Protein AF-0000000076352805 (afdb_homodimer)

Solvent-accessible surface area (backbone atoms only — not comparable to full-atom values): 14796 Å² total; per-residue (Å²): 135,55,59,67,57,56,31,38,46,68,69,33,94,83,32,69,68,66,88,42,65,66,46,44,52,51,52,44,52,52,51,46,51,38,49,51,52,50,46,56,54,46,52,55,29,49,55,33,43,52,54,34,48,55,57,60,70,50,78,80,50,79,60,61,68,54,27,48,52,50,44,53,53,48,36,52,33,44,49,55,25,40,65,38,50,42,40,47,74,44,62,82,67,78,68,72,80,80,71,75,84,65,83,78,65,76,64,63,56,54,53,52,52,47,52,48,49,48,50,49,48,50,52,57,65,63,46,75,73,129,133,55,61,66,58,57,31,38,46,68,69,34,94,82,31,69,66,66,88,42,63,68,48,43,52,52,52,44,51,51,52,46,50,38,50,51,53,50,47,55,54,46,53,54,30,50,54,32,42,52,53,33,49,55,57,59,71,50,77,80,50,78,61,61,67,54,27,49,52,49,44,52,53,48,36,52,32,44,47,56,26,41,65,39,49,42,39,49,70,49,64,82,70,75,72,72,80,84,72,73,87,65,80,79,69,76,65,67,58,53,53,53,52,48,53,50,50,47,50,47,48,52,53,55,64,63,45,76,73,131

Structure (mmCIF, N/CA/C/O backbone):
data_AF-0000000076352805-model_v1
#
loop_
_entity.id
_entity.type
_entity.pdbx_description
1 polymer 'Uncharacterized protein'
#
loop_
_atom_site.group_PDB
_atom_site.id
_atom_site.type_symbol
_atom_site.label_atom_id
_atom_site.label_alt_id
_atom_site.label_comp_id
_atom_site.label_asym_id
_atom_site.label_entity_id
_atom_site.label_seq_id
_atom_site.pdbx_PDB_ins_code
_atom_site.Cartn_x
_atom_site.Cartn_y
_atom_site.Cartn_z
_atom_site.occupancy
_atom_site.B_iso_or_equiv
_atom_site.auth_seq_id
_atom_site.auth_comp_id
_atom_site.auth_asym_id
_atom_site.auth_atom_id
_atom_site.pdbx_PDB_model_num
ATOM 1 N N . MET A 1 1 ? -12.625 -11.102 -10.211 1 77.88 1 MET A N 1
ATOM 2 C CA . MET A 1 1 ? -12.18 -11.914 -9.086 1 77.88 1 MET A CA 1
ATOM 3 C C . MET A 1 1 ? -11.047 -11.227 -8.336 1 77.88 1 MET A C 1
ATOM 5 O O . MET A 1 1 ? -10.109 -10.711 -8.945 1 77.88 1 MET A O 1
ATOM 9 N N . ALA A 1 2 ? -11.195 -11.227 -7.031 1 85.81 2 ALA A N 1
ATOM 10 C CA . ALA A 1 2 ? -10.18 -10.578 -6.203 1 85.81 2 ALA A CA 1
ATOM 11 C C . ALA A 1 2 ? -8.953 -11.477 -6.031 1 85.81 2 ALA A C 1
ATOM 13 O O . ALA A 1 2 ? -9.055 -12.695 -6.164 1 85.81 2 ALA A O 1
ATOM 14 N N . ALA A 1 3 ? -7.859 -10.844 -5.871 1 91.06 3 ALA A N 1
ATOM 15 C CA . ALA A 1 3 ? -6.617 -11.586 -5.684 1 91.06 3 ALA A CA 1
ATOM 16 C C . ALA A 1 3 ? -6.754 -12.617 -4.562 1 91.06 3 ALA A C 1
ATOM 18 O O . ALA A 1 3 ? -6.293 -13.75 -4.695 1 91.06 3 ALA A O 1
ATOM 19 N N . SER A 1 4 ? -7.422 -12.219 -3.516 1 87.69 4 SER A N 1
ATOM 20 C CA . SER A 1 4 ? -7.578 -13.086 -2.354 1 87.69 4 SER A CA 1
ATOM 21 C C . SER A 1 4 ? -8.391 -14.328 -2.697 1 87.69 4 SER A C 1
ATOM 23 O O . SER A 1 4 ? -8.125 -15.414 -2.17 1 87.69 4 SER A O 1
ATOM 25 N N . GLU A 1 5 ? -9.359 -14.195 -3.529 1 85.75 5 GLU A N 1
ATOM 26 C CA . GLU A 1 5 ? -10.156 -15.336 -3.967 1 85.75 5 GLU A CA 1
ATOM 27 C C . GLU A 1 5 ? -9.305 -16.328 -4.75 1 85.75 5 GLU A C 1
ATOM 29 O O . GLU A 1 5 ? -9.383 -17.547 -4.52 1 85.75 5 GLU A O 1
ATOM 34 N N . THR A 1 6 ? -8.562 -15.812 -5.656 1 90.44 6 THR A N 1
ATOM 35 C CA . THR A 1 6 ? -7.699 -16.672 -6.453 1 90.44 6 THR A CA 1
ATOM 36 C C . THR A 1 6 ? -6.672 -17.375 -5.566 1 90.44 6 THR A C 1
ATOM 38 O O . THR A 1 6 ? -6.414 -18.562 -5.734 1 90.44 6 THR A O 1
ATOM 41 N N . VAL A 1 7 ? -6.125 -16.672 -4.621 1 93.56 7 VAL A N 1
ATOM 42 C CA . VAL A 1 7 ? -5.148 -17.234 -3.695 1 93.56 7 VAL A CA 1
ATOM 43 C C . VAL A 1 7 ? -5.793 -18.359 -2.887 1 93.56 7 VAL A C 1
ATOM 45 O O . VAL A 1 7 ? -5.176 -19.406 -2.664 1 93.56 7 VAL A O 1
ATOM 48 N N . THR A 1 8 ? -6.996 -18.156 -2.494 1 89.88 8 THR A N 1
ATOM 49 C CA . THR A 1 8 ? -7.715 -19.156 -1.712 1 89.88 8 THR A CA 1
ATOM 50 C C . THR A 1 8 ? -7.949 -20.422 -2.535 1 89.88 8 THR A C 1
ATOM 52 O O . THR A 1 8 ? -7.918 -21.531 -2 1 89.88 8 THR A O 1
ATOM 55 N N . LEU A 1 9 ? -8.195 -20.281 -3.844 1 89.06 9 LEU A N 1
ATOM 56 C CA . LEU A 1 9 ? -8.375 -21.438 -4.723 1 89.06 9 LEU A CA 1
ATOM 57 C C . LEU A 1 9 ? -7.113 -22.281 -4.754 1 89.06 9 LEU A C 1
ATOM 59 O O . LEU A 1 9 ? -7.191 -23.516 -4.863 1 89.06 9 LEU A O 1
ATOM 63 N N . VAL A 1 10 ? -5.992 -21.656 -4.562 1 93.31 10 VAL A N 1
ATOM 64 C CA . VAL A 1 10 ? -4.723 -22.359 -4.715 1 93.31 10 VAL A CA 1
ATOM 65 C C . VAL A 1 10 ? -4.23 -22.828 -3.352 1 93.31 10 VAL A C 1
ATOM 67 O O . VAL A 1 10 ? -3.826 -23.984 -3.197 1 93.31 10 VAL A O 1
ATOM 70 N N . LEU A 1 11 ? -4.363 -22.016 -2.387 1 92.69 11 LEU A N 1
ATOM 71 C CA . LEU A 1 11 ? -3.721 -22.281 -1.104 1 92.69 11 LEU A CA 1
ATOM 72 C C . LEU A 1 11 ? -4.734 -22.797 -0.087 1 92.69 11 LEU A C 1
ATOM 74 O O . LEU A 1 11 ? -4.355 -23.281 0.982 1 92.69 11 LEU A O 1
ATOM 78 N N . GLY A 1 12 ? -5.977 -22.531 -0.365 1 87.31 12 GLY A N 1
ATOM 79 C CA . GLY A 1 12 ? -6.988 -22.891 0.615 1 87.31 12 GLY A CA 1
ATOM 80 C C . GLY A 1 12 ? -6.973 -24.359 0.977 1 87.31 12 GLY A C 1
ATOM 81 O O . GLY A 1 12 ? -6.473 -25.188 0.211 1 87.31 12 GLY A O 1
ATOM 82 N N . GLU A 1 13 ? -7.438 -24.719 2.205 1 78.62 13 GLU A N 1
ATOM 83 C CA . GLU A 1 13 ? -7.473 -26.078 2.721 1 78.62 13 GLU A CA 1
ATOM 84 C C . GLU A 1 13 ? -8.297 -26.984 1.814 1 78.62 13 GLU A C 1
ATOM 86 O O . GLU A 1 13 ? -7.945 -28.156 1.611 1 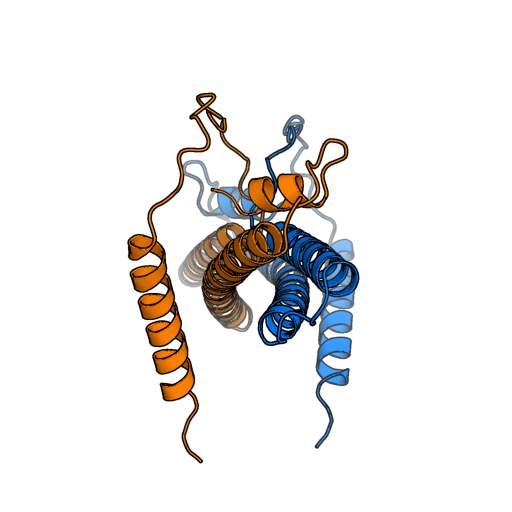78.62 13 GLU A O 1
ATOM 91 N N . ASP A 1 14 ? -9.375 -26.438 1.265 1 71.62 14 ASP A N 1
ATOM 92 C CA . ASP A 1 14 ? -10.266 -27.219 0.413 1 71.62 14 ASP A CA 1
ATOM 93 C C . ASP A 1 14 ? -9.953 -26.984 -1.064 1 71.62 14 ASP A C 1
ATOM 95 O O . ASP A 1 14 ? -10.836 -27.109 -1.915 1 71.62 14 ASP A O 1
ATOM 99 N N . SER A 1 15 ? -8.688 -26.453 -1.239 1 69.75 15 SER A N 1
ATOM 100 C CA . SER A 1 15 ? -8.344 -26.078 -2.611 1 69.75 15 SER A CA 1
ATOM 101 C C . SER A 1 15 ? -8.336 -27.312 -3.52 1 69.75 15 SER A C 1
ATOM 103 O O . SER A 1 15 ? -7.867 -28.375 -3.125 1 69.75 15 SER A O 1
ATOM 105 N N . LEU A 1 16 ? -9.258 -27.266 -4.52 1 65.12 16 LEU A N 1
ATOM 106 C CA . LEU A 1 16 ? -9.227 -28.312 -5.531 1 65.12 16 LEU A CA 1
ATOM 107 C C . LEU A 1 16 ? -7.961 -28.203 -6.375 1 65.12 16 LEU A C 1
ATOM 109 O O . LEU A 1 16 ? -7.707 -27.172 -7.008 1 65.12 16 LEU A O 1
ATOM 113 N N . LEU A 1 17 ? -6.848 -28.781 -6.008 1 68.88 17 LEU A N 1
ATOM 114 C CA . LEU A 1 17 ? -5.613 -28.812 -6.785 1 68.88 17 LEU A CA 1
ATOM 115 C C . LEU A 1 17 ? -5.914 -28.891 -8.281 1 68.88 17 LEU A C 1
ATOM 117 O O . LEU A 1 17 ? -6.895 -29.516 -8.688 1 68.88 17 LEU A O 1
ATOM 121 N N . PRO A 1 18 ? -5.277 -28.078 -9.008 1 81.81 18 PRO A N 1
ATOM 122 C CA . PRO A 1 18 ? -5.453 -28.219 -10.453 1 81.81 18 PRO A CA 1
ATOM 123 C C . PRO A 1 18 ? -5.297 -29.656 -10.93 1 81.81 18 PRO A C 1
ATOM 125 O O . PRO A 1 18 ? -4.469 -30.406 -10.406 1 81.81 18 PRO A O 1
ATOM 128 N N . GLU A 1 19 ? -6.27 -30.125 -11.695 1 78.62 19 GLU A N 1
ATOM 129 C CA . GLU A 1 19 ? -6.297 -31.5 -12.148 1 78.62 19 GLU A CA 1
ATOM 130 C C . GLU A 1 19 ? -5.477 -31.688 -13.43 1 78.62 19 GLU A C 1
ATOM 132 O O . GLU A 1 19 ? -5.121 -32.812 -13.789 1 78.62 19 GLU A O 1
ATOM 137 N N . SER A 1 20 ? -5.176 -30.547 -14.125 1 84.56 20 SER A N 1
ATOM 138 C CA . SER A 1 20 ? -4.469 -30.625 -15.398 1 84.56 20 SER A CA 1
ATOM 139 C C . SER A 1 20 ? -3.463 -29.484 -15.539 1 84.56 20 SER A C 1
ATOM 141 O O . SER A 1 20 ? -3.58 -28.453 -14.867 1 84.56 20 SER A O 1
ATOM 143 N N . PRO A 1 21 ? -2.531 -29.75 -16.359 1 87.25 21 PRO A N 1
ATOM 144 C CA . PRO A 1 21 ? -1.594 -28.656 -16.656 1 87.25 21 PRO A CA 1
ATOM 145 C C . PRO A 1 21 ? -2.287 -27.406 -17.188 1 87.25 21 PRO A C 1
ATOM 147 O O . PRO A 1 21 ? -1.838 -26.297 -16.938 1 87.25 21 PRO A O 1
ATOM 150 N N . ALA A 1 22 ? -3.273 -27.688 -17.859 1 88.75 22 ALA A N 1
ATOM 151 C CA . ALA A 1 22 ? -4.027 -26.562 -18.391 1 88.75 22 ALA A CA 1
ATOM 152 C C . ALA A 1 22 ? -4.633 -25.734 -17.266 1 88.75 22 ALA A C 1
ATOM 154 O O . ALA A 1 22 ? -4.68 -24.5 -17.359 1 88.75 22 ALA A O 1
ATOM 155 N N . ASP A 1 23 ? -5.105 -26.422 -16.219 1 90.25 23 ASP A N 1
ATOM 156 C CA . ASP A 1 23 ? -5.652 -25.719 -15.062 1 90.25 23 ASP A CA 1
ATOM 157 C C . ASP A 1 23 ? -4.582 -24.875 -14.375 1 90.25 23 ASP A C 1
ATOM 159 O O . ASP A 1 23 ? -4.859 -23.75 -13.938 1 90.25 23 ASP A O 1
ATOM 163 N N . VAL A 1 24 ? -3.379 -25.453 -14.266 1 93.62 24 VAL A N 1
ATOM 164 C CA . VAL A 1 24 ? -2.268 -24.734 -13.648 1 93.62 24 VAL A CA 1
ATOM 165 C C . VAL A 1 24 ? -1.972 -23.453 -14.445 1 93.62 24 VAL A C 1
ATOM 167 O O . VAL A 1 24 ? -1.831 -22.375 -13.867 1 93.62 24 VAL A O 1
ATOM 170 N N . GLU A 1 25 ? -1.933 -23.578 -15.695 1 92.25 25 GLU A N 1
ATOM 171 C CA . GLU A 1 25 ? -1.642 -22.438 -16.562 1 92.25 25 GLU A CA 1
ATOM 172 C C . GLU A 1 25 ? -2.688 -21.344 -16.391 1 92.25 25 GLU A C 1
ATOM 174 O O . GLU A 1 25 ? -2.35 -20.156 -16.359 1 92.25 25 GLU A O 1
ATOM 179 N N . ASP A 1 26 ? -3.896 -21.75 -16.281 1 91.31 26 ASP A N 1
ATOM 180 C CA . ASP A 1 26 ? -4.98 -20.781 -16.125 1 91.31 26 ASP A CA 1
ATOM 181 C C . ASP A 1 26 ? -4.848 -20.016 -14.812 1 91.31 26 ASP A C 1
ATOM 183 O O . ASP A 1 26 ? -5.031 -18.797 -14.773 1 91.31 26 ASP A O 1
ATOM 187 N N . LEU A 1 27 ? -4.582 -20.734 -13.789 1 93.38 27 LEU A N 1
ATOM 188 C CA . LEU A 1 27 ? -4.453 -20.109 -12.477 1 93.38 27 LEU A CA 1
ATOM 189 C C . LEU A 1 27 ? -3.223 -19.219 -12.422 1 93.38 27 LEU A C 1
ATOM 191 O O . LEU A 1 27 ? -3.254 -18.141 -11.805 1 93.38 27 LEU A O 1
ATOM 195 N N . VAL A 1 28 ? -2.195 -19.609 -13.086 1 95.12 28 VAL A N 1
ATOM 196 C CA . VAL A 1 28 ? -0.994 -18.781 -13.164 1 95.12 28 VAL A CA 1
ATOM 197 C C . VAL A 1 28 ? -1.315 -17.469 -13.883 1 95.12 28 VAL A C 1
ATOM 199 O O . VAL A 1 28 ? -0.905 -16.406 -13.438 1 95.12 28 VAL A O 1
ATOM 202 N N . ARG A 1 29 ? -2.018 -17.578 -14.906 1 93.69 29 ARG A N 1
ATOM 203 C CA . ARG A 1 29 ? -2.4 -16.391 -15.648 1 93.69 29 ARG A CA 1
ATOM 204 C C . ARG A 1 29 ? -3.201 -15.43 -14.773 1 93.69 29 ARG A C 1
ATOM 206 O O . ARG A 1 29 ? -2.967 -14.219 -14.797 1 93.69 29 ARG A O 1
ATOM 213 N N . LEU A 1 30 ? -4.117 -16.016 -14.031 1 94.06 30 LEU A N 1
ATOM 214 C CA . LEU A 1 30 ? -4.934 -15.195 -13.141 1 94.06 30 LEU A CA 1
ATOM 215 C C . LEU A 1 30 ? -4.07 -14.516 -12.086 1 94.06 30 LEU A C 1
ATOM 217 O O . LEU A 1 30 ? -4.207 -13.312 -11.844 1 94.06 30 LEU A O 1
ATOM 221 N N . LEU A 1 31 ? -3.186 -15.234 -11.523 1 95.94 31 LEU A N 1
ATOM 222 C CA . LEU A 1 31 ? -2.33 -14.688 -10.477 1 95.94 31 LEU A CA 1
ATOM 223 C C . LEU A 1 31 ? -1.409 -13.609 -11.031 1 95.94 31 LEU A C 1
ATOM 225 O O . LEU A 1 31 ? -1.199 -12.578 -10.383 1 95.94 31 LEU A O 1
ATOM 229 N N . ARG A 1 32 ? -0.888 -13.82 -12.242 1 94.12 32 ARG A N 1
ATOM 230 C CA . ARG A 1 32 ? -0.053 -12.805 -12.883 1 94.12 32 ARG A CA 1
ATOM 231 C C . ARG A 1 32 ? -0.845 -11.531 -13.141 1 94.12 32 ARG A C 1
ATOM 233 O O . ARG A 1 32 ? -0.322 -10.422 -12.977 1 94.12 32 ARG A O 1
ATOM 240 N N . GLY A 1 33 ? -2.053 -11.75 -13.523 1 94.44 33 GLY A N 1
ATOM 241 C CA . GLY A 1 33 ? -2.932 -10.602 -13.688 1 94.44 33 GLY A CA 1
ATOM 242 C C . GLY A 1 33 ? -3.145 -9.828 -12.398 1 94.44 33 GLY A C 1
ATOM 243 O O . GLY A 1 33 ? -3.113 -8.594 -12.398 1 94.44 33 GLY A O 1
ATOM 244 N N . HIS A 1 34 ? -3.344 -10.516 -11.32 1 92.81 34 HIS A N 1
ATOM 245 C CA . HIS A 1 34 ? -3.51 -9.867 -10.031 1 92.81 34 HIS A CA 1
ATOM 246 C C . HIS A 1 34 ? -2.246 -9.117 -9.625 1 92.81 34 HIS A C 1
ATOM 248 O O . HIS A 1 34 ? -2.322 -7.996 -9.117 1 92.81 34 HIS A O 1
ATOM 254 N N . VAL A 1 35 ? -1.094 -9.68 -9.789 1 93.88 35 VAL A N 1
ATOM 255 C CA . VAL A 1 35 ? 0.169 -9.031 -9.445 1 93.88 35 VAL A CA 1
ATOM 256 C C . VAL A 1 35 ? 0.312 -7.73 -10.227 1 93.88 35 VAL A C 1
ATOM 258 O O . VAL A 1 35 ? 0.736 -6.711 -9.68 1 93.88 35 VAL A O 1
ATOM 261 N N . ALA A 1 36 ? -0.048 -7.844 -11.453 1 90.94 36 ALA A N 1
ATOM 262 C CA . ALA A 1 36 ? 0.009 -6.637 -12.273 1 90.94 36 ALA A CA 1
ATOM 263 C C . ALA A 1 36 ? -0.908 -5.551 -11.719 1 90.94 36 ALA A C 1
ATOM 265 O O . ALA A 1 36 ? -0.515 -4.387 -11.633 1 90.94 36 ALA A O 1
ATOM 266 N N . GLN A 1 37 ? -2.068 -5.949 -11.367 1 87.88 37 GLN A N 1
ATOM 267 C CA . GLN A 1 37 ? -3.039 -5 -10.828 1 87.88 37 GLN A CA 1
ATOM 268 C C . GLN A 1 37 ? -2.564 -4.422 -9.5 1 87.88 37 GLN A C 1
ATOM 270 O O . GLN A 1 37 ? -2.641 -3.211 -9.281 1 87.88 37 GLN A O 1
ATOM 275 N N . LEU A 1 38 ? -2.125 -5.227 -8.633 1 89.25 38 LEU A N 1
ATOM 276 C CA . LEU A 1 38 ? -1.62 -4.785 -7.34 1 89.25 38 LEU A CA 1
ATOM 277 C C . LEU A 1 38 ? -0.396 -3.893 -7.508 1 89.25 38 LEU A C 1
ATOM 279 O O . LEU A 1 38 ? -0.198 -2.951 -6.738 1 89.25 38 LEU A O 1
ATOM 283 N N . GLY A 1 39 ? 0.41 -4.215 -8.508 1 89.06 39 GLY A N 1
ATOM 284 C CA . GLY A 1 39 ? 1.543 -3.365 -8.828 1 89.06 39 GLY A CA 1
ATOM 285 C C . GLY A 1 39 ? 1.139 -1.955 -9.219 1 89.06 39 GLY A C 1
ATOM 286 O O . GLY A 1 39 ? 1.767 -0.985 -8.789 1 89.06 39 GLY A O 1
ATOM 287 N N . ALA A 1 40 ? 0.122 -1.897 -10 1 85.06 40 ALA A N 1
ATOM 288 C CA . ALA A 1 40 ? -0.374 -0.589 -10.422 1 85.06 40 ALA A CA 1
ATOM 289 C C . ALA A 1 40 ? -0.827 0.238 -9.227 1 85.06 40 ALA A C 1
ATOM 291 O O . ALA A 1 40 ? -0.556 1.439 -9.156 1 85.06 40 ALA A O 1
ATOM 292 N N . ARG A 1 41 ? -1.464 -0.371 -8.242 1 83.56 41 ARG A N 1
ATOM 293 C CA . ARG A 1 41 ? -1.9 0.308 -7.027 1 83.56 41 ARG A CA 1
ATOM 294 C C . ARG A 1 41 ? -0.707 0.755 -6.191 1 83.56 41 ARG A C 1
ATOM 296 O O . ARG A 1 41 ? -0.733 1.83 -5.59 1 83.56 41 ARG A O 1
ATOM 303 N N . SER A 1 42 ? 0.257 -0.067 -6.176 1 85.12 42 SER A N 1
ATOM 304 C CA . SER A 1 42 ? 1.468 0.243 -5.426 1 85.12 42 SER A CA 1
ATOM 305 C C . SER A 1 42 ? 2.16 1.483 -5.98 1 85.12 42 SER A C 1
ATOM 307 O O . SER A 1 42 ? 2.699 2.291 -5.219 1 85.12 42 SER A O 1
ATOM 309 N N . VAL A 1 43 ? 2.178 1.605 -7.27 1 83.06 43 VAL A N 1
ATOM 310 C CA . VAL A 1 43 ? 2.803 2.758 -7.91 1 83.06 43 VAL A CA 1
ATOM 311 C C . VAL A 1 43 ? 2.102 4.039 -7.469 1 83.06 43 VAL A C 1
ATOM 313 O O . VAL A 1 43 ? 2.756 5.039 -7.168 1 8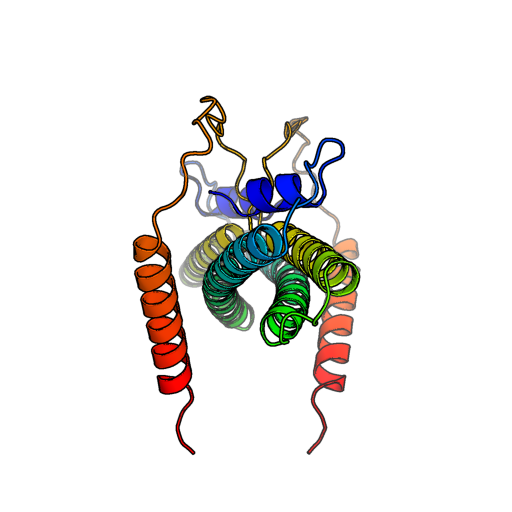3.06 43 VAL A O 1
ATOM 316 N N . GLN A 1 44 ? 0.804 4.008 -7.383 1 82.5 44 GLN A N 1
ATOM 317 C CA . GLN A 1 44 ? 0.04 5.16 -6.914 1 82.5 44 GLN A CA 1
ATOM 318 C C . GLN A 1 44 ? 0.38 5.496 -5.465 1 82.5 44 GLN A C 1
ATOM 320 O O . GLN A 1 44 ? 0.495 6.668 -5.105 1 82.5 44 GLN A O 1
ATOM 325 N N . GLY A 1 45 ? 0.55 4.488 -4.711 1 85.88 45 GLY A N 1
ATOM 326 C CA . GLY A 1 45 ? 0.941 4.68 -3.32 1 85.88 45 GLY A CA 1
ATOM 327 C C . GLY A 1 45 ? 2.312 5.309 -3.168 1 85.88 45 GLY A C 1
ATOM 328 O O . GLY A 1 45 ? 2.521 6.148 -2.291 1 85.88 45 GLY A O 1
ATOM 329 N N . THR A 1 46 ? 3.17 4.945 -4.047 1 85.06 46 THR A N 1
ATOM 330 C CA . THR A 1 46 ? 4.523 5.48 -4.012 1 85.06 46 THR A CA 1
ATOM 331 C C . THR A 1 46 ? 4.523 6.977 -4.32 1 85.06 46 THR A C 1
ATOM 333 O O . THR A 1 46 ? 5.25 7.746 -3.688 1 85.06 46 THR A O 1
ATOM 336 N N . SER A 1 47 ? 3.693 7.371 -5.344 1 86.81 47 SER A N 1
ATOM 337 C CA . SER A 1 47 ? 3.584 8.789 -5.668 1 86.81 47 SER A CA 1
ATOM 338 C C . SER A 1 47 ? 3.045 9.586 -4.48 1 86.81 47 SER A C 1
ATOM 340 O O . SER A 1 47 ? 3.537 10.68 -4.184 1 86.81 47 SER A O 1
ATOM 342 N N . ALA A 1 48 ? 2.072 9.023 -3.85 1 91.19 48 ALA A N 1
ATOM 343 C CA . ALA A 1 48 ? 1.501 9.664 -2.666 1 91.19 48 ALA A CA 1
ATOM 344 C C . ALA A 1 48 ? 2.537 9.773 -1.551 1 91.19 48 ALA A C 1
ATOM 346 O O . ALA A 1 48 ? 2.596 10.789 -0.852 1 91.19 48 ALA A O 1
ATOM 347 N N . LEU A 1 49 ? 3.33 8.812 -1.395 1 92.25 49 LEU A N 1
ATOM 348 C CA . LEU A 1 49 ? 4.383 8.82 -0.384 1 92.25 49 LEU A CA 1
ATOM 349 C C . LEU A 1 49 ? 5.402 9.914 -0.676 1 92.25 49 LEU A C 1
ATOM 351 O O . LEU A 1 49 ? 5.809 10.648 0.227 1 92.25 49 LEU A O 1
ATOM 355 N N . LEU A 1 50 ? 5.797 10.062 -1.913 1 90.44 50 LEU A N 1
ATOM 356 C CA . LEU A 1 50 ? 6.773 11.078 -2.305 1 90.44 50 LEU A CA 1
ATOM 357 C C . LEU A 1 50 ? 6.246 12.477 -2.027 1 90.44 50 LEU A C 1
ATOM 359 O O . LEU A 1 50 ? 6.977 13.336 -1.52 1 90.44 50 LEU A O 1
ATOM 363 N N . ARG A 1 51 ? 5.027 12.664 -2.34 1 94 51 ARG A N 1
ATOM 364 C CA . ARG A 1 51 ? 4.41 13.961 -2.088 1 94 51 ARG A CA 1
ATOM 365 C C . ARG A 1 51 ? 4.379 14.273 -0.596 1 94 51 ARG A C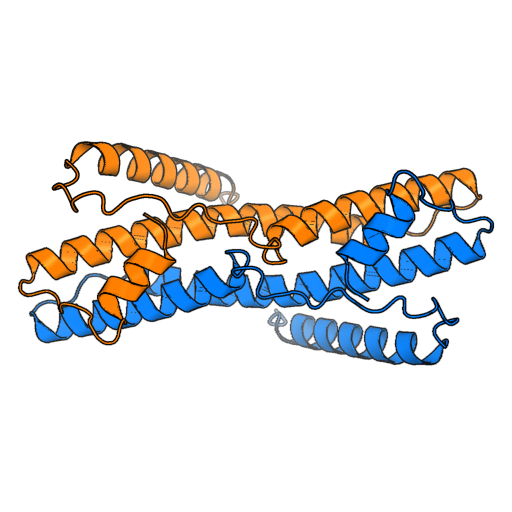 1
ATOM 367 O O . ARG A 1 51 ? 4.73 15.383 -0.18 1 94 51 ARG A O 1
ATOM 374 N N . ALA A 1 52 ? 3.963 13.32 0.187 1 96.62 52 ALA A N 1
ATOM 375 C CA . ALA A 1 52 ? 3.914 13.508 1.635 1 96.62 52 ALA A CA 1
ATOM 376 C C . ALA A 1 52 ? 5.309 13.766 2.201 1 96.62 52 ALA A C 1
ATOM 378 O O . ALA A 1 52 ? 5.48 14.625 3.07 1 96.62 52 ALA A O 1
ATOM 379 N N . GLN A 1 53 ? 6.234 13.07 1.71 1 91.69 53 GLN A N 1
ATOM 380 C CA . GLN A 1 53 ? 7.605 13.219 2.18 1 91.69 53 GLN A CA 1
ATOM 381 C C . GLN A 1 53 ? 8.172 14.594 1.808 1 91.69 53 GLN A C 1
ATOM 383 O O . GLN A 1 53 ? 8.922 15.188 2.578 1 91.69 53 GLN A O 1
ATOM 388 N N . GLN A 1 54 ? 7.867 15 0.596 1 91.62 54 GLN A N 1
ATOM 389 C CA . GLN A 1 54 ? 8.297 16.328 0.184 1 91.62 54 GLN A CA 1
ATOM 390 C C . GLN A 1 54 ? 7.77 17.406 1.142 1 91.62 54 GLN A C 1
ATOM 392 O O . GLN A 1 54 ? 8.523 18.266 1.579 1 91.62 54 GLN A O 1
ATOM 397 N N . LEU A 1 55 ? 6.523 17.312 1.521 1 95.75 55 LEU A N 1
ATOM 398 C CA . LEU A 1 55 ? 5.941 18.266 2.461 1 95.75 55 LEU A CA 1
ATOM 399 C C . LEU A 1 55 ? 6.613 18.156 3.826 1 95.75 55 LEU A C 1
ATOM 401 O O . LEU A 1 55 ? 6.875 19.172 4.473 1 95.75 55 LEU A O 1
ATOM 405 N N . CYS A 1 56 ? 6.922 16.938 4.207 1 95.25 56 CYS A N 1
ATOM 406 C CA . CYS A 1 56 ? 7.555 16.703 5.5 1 95.25 56 CYS A CA 1
ATOM 407 C C . CYS A 1 56 ? 8.945 17.328 5.543 1 95.25 56 CYS A C 1
ATOM 409 O O . CYS A 1 56 ? 9.461 17.641 6.617 1 95.25 56 CYS A O 1
ATOM 411 N N . SER A 1 57 ? 9.531 17.453 4.469 1 92.12 57 SER A N 1
ATOM 412 C CA . SER A 1 57 ? 10.898 17.969 4.422 1 92.12 57 SER A CA 1
ATOM 413 C C . SER A 1 57 ? 10.93 19.484 4.488 1 92.12 57 SER A C 1
ATOM 415 O O . SER A 1 57 ? 11.977 20.078 4.75 1 92.12 57 SER A O 1
ATOM 417 N N . GLU A 1 58 ? 9.836 20.094 4.238 1 93 58 GLU A N 1
ATOM 418 C CA . GLU A 1 58 ? 9.75 21.562 4.301 1 93 58 GLU A CA 1
ATOM 419 C C . GLU A 1 58 ? 9.703 22.047 5.746 1 93 58 GLU A C 1
ATOM 421 O O . GLU A 1 58 ? 9.242 21.328 6.633 1 93 58 GLU A O 1
ATOM 426 N N . SER A 1 59 ? 10.188 23.328 5.883 1 93.88 59 SER A N 1
ATOM 427 C CA . SER A 1 59 ? 10.055 23.953 7.191 1 93.88 59 SER A CA 1
ATOM 428 C C . SER A 1 59 ? 8.648 24.5 7.406 1 93.88 59 SER A C 1
ATOM 430 O O . SER A 1 59 ? 7.961 24.844 6.445 1 93.88 59 SER A O 1
ATOM 432 N N . ILE A 1 60 ? 8.234 24.469 8.664 1 95.06 60 ILE A N 1
ATOM 433 C CA . ILE A 1 60 ? 6.953 25.094 8.992 1 95.06 60 ILE A CA 1
ATOM 434 C C . ILE A 1 60 ? 7.023 26.594 8.734 1 95.06 60 ILE A C 1
ATOM 436 O O . ILE A 1 60 ? 7.895 27.281 9.281 1 95.06 60 ILE A O 1
ATOM 440 N N . PRO A 1 61 ? 6.195 27.078 7.934 1 94.5 61 PRO A N 1
ATOM 441 C CA . PRO A 1 61 ? 6.227 28.531 7.664 1 94.5 61 PRO A CA 1
ATOM 442 C C . PRO A 1 61 ? 6.051 29.359 8.922 1 94.5 61 PRO A C 1
ATOM 444 O O . PRO A 1 61 ? 5.379 28.938 9.867 1 94.5 61 PRO A O 1
ATOM 447 N N . GLU A 1 62 ? 6.617 30.531 8.844 1 93 62 GLU A N 1
ATOM 448 C CA . GLU A 1 62 ? 6.438 31.469 9.945 1 93 62 GLU A CA 1
ATOM 449 C C . GLU A 1 62 ? 5.047 32.094 9.906 1 93 62 GLU A C 1
ATOM 451 O O . GLU A 1 62 ? 4.5 32.344 8.828 1 93 62 GLU A O 1
ATOM 456 N N . GLY A 1 63 ? 4.484 32.5 11.109 1 92.31 63 GLY A N 1
ATOM 457 C CA . GLY A 1 63 ? 3.154 33.062 11.227 1 92.31 63 GLY A CA 1
ATOM 458 C C . GLY A 1 63 ? 2.062 32.031 11.398 1 92.31 63 GLY A C 1
ATOM 459 O O . GLY A 1 63 ? 2.195 30.891 10.93 1 92.31 63 GLY A O 1
ATOM 460 N N . TYR A 1 64 ? 1.078 32.375 11.992 1 91.44 64 TYR A N 1
ATOM 461 C CA . TYR A 1 64 ? 0.012 31.438 12.352 1 91.44 64 TYR A CA 1
ATOM 462 C C . TYR A 1 64 ? -0.718 30.938 11.109 1 91.44 64 TYR A C 1
ATOM 464 O O . TYR A 1 64 ? -0.864 29.734 10.906 1 91.44 64 TYR A O 1
ATOM 472 N N . MET A 1 65 ? -1.154 31.859 10.266 1 91.69 65 MET A N 1
ATOM 473 C CA . MET A 1 65 ? -1.997 31.469 9.141 1 91.69 65 MET A CA 1
ATOM 474 C C . MET A 1 65 ? -1.219 30.609 8.141 1 91.69 65 MET A C 1
ATOM 476 O O . MET A 1 65 ? -1.684 29.547 7.742 1 91.69 65 MET A O 1
ATOM 480 N N . PRO A 1 66 ? 0.032 31.016 7.758 1 94.62 66 PRO A N 1
ATOM 481 C CA . PRO A 1 66 ? 0.798 30.156 6.848 1 94.62 66 PRO A CA 1
ATOM 482 C C . PRO A 1 66 ? 1.097 28.781 7.449 1 94.62 66 PRO A C 1
ATOM 484 O O . PRO A 1 66 ? 1.087 27.781 6.73 1 94.62 66 PRO A O 1
ATOM 487 N N . SER A 1 67 ? 1.354 28.734 8.68 1 94.62 67 SER A N 1
ATOM 488 C CA . SER A 1 67 ? 1.636 27.453 9.312 1 94.62 67 SER A CA 1
ATOM 489 C C . SER A 1 67 ? 0.391 26.562 9.359 1 94.62 67 SER A C 1
ATOM 491 O O . SER A 1 67 ? 0.484 25.344 9.234 1 94.62 67 SER A O 1
ATOM 493 N N . ARG A 1 68 ? -0.704 27.234 9.594 1 93.19 68 ARG A N 1
ATOM 494 C CA . ARG A 1 68 ? -1.96 26.484 9.586 1 93.19 68 ARG A CA 1
ATOM 495 C C . ARG A 1 68 ? -2.254 25.922 8.195 1 93.19 68 ARG A C 1
ATOM 497 O O . ARG A 1 68 ? -2.721 24.797 8.07 1 93.19 68 ARG A O 1
ATOM 504 N N . VAL A 1 69 ? -2.078 26.625 7.176 1 93.88 69 VAL A N 1
ATOM 505 C CA . VAL A 1 69 ? -2.287 26.172 5.805 1 93.88 69 VAL A CA 1
ATOM 506 C C . VAL A 1 69 ? -1.369 25 5.504 1 93.88 69 VAL A C 1
ATOM 508 O O . VAL A 1 69 ? -1.8 24 4.914 1 93.88 69 VAL A O 1
ATOM 511 N N . TYR A 1 70 ? -0.121 25.156 5.934 1 96.5 70 TYR A N 1
ATOM 512 C CA . TYR A 1 70 ? 0.845 24.062 5.805 1 96.5 70 TYR A CA 1
ATOM 513 C C . TYR A 1 70 ? 0.333 22.797 6.477 1 96.5 70 TYR A C 1
ATOM 515 O O . TYR A 1 70 ? 0.423 21.703 5.906 1 96.5 70 TYR A O 1
ATOM 523 N N . LEU A 1 71 ? -0.224 22.938 7.668 1 96.19 71 LEU A N 1
ATOM 524 C CA . LEU A 1 71 ? -0.756 21.812 8.43 1 96.19 71 LEU A CA 1
ATOM 525 C C . LEU A 1 71 ? -1.867 21.109 7.656 1 96.19 71 LEU A C 1
ATOM 527 O O . LEU A 1 71 ? -1.9 19.875 7.59 1 96.19 71 LEU A O 1
ATOM 531 N N . VAL A 1 72 ? -2.719 21.859 7.078 1 95.31 72 VAL A N 1
ATOM 532 C CA . VAL A 1 72 ? -3.85 21.312 6.332 1 95.31 72 VAL A CA 1
ATOM 533 C C . VAL A 1 72 ? -3.344 20.562 5.102 1 95.31 72 VAL A C 1
ATOM 535 O O . VAL A 1 72 ? -3.795 19.453 4.816 1 95.31 72 VAL A O 1
ATOM 538 N N . ARG A 1 73 ? -2.35 21.094 4.445 1 96.75 73 ARG A N 1
ATOM 539 C CA . ARG A 1 73 ? -1.759 20.453 3.281 1 96.75 73 ARG A CA 1
ATOM 540 C C . ARG A 1 73 ? -1.095 19.125 3.674 1 96.75 73 ARG A C 1
ATOM 542 O O . ARG A 1 73 ? -1.223 18.125 2.965 1 96.75 73 ARG A O 1
ATOM 549 N N . LEU A 1 74 ? -0.433 19.172 4.77 1 97.31 74 LEU A N 1
ATOM 550 C CA . LEU A 1 74 ? 0.236 17.969 5.246 1 97.31 74 LEU A CA 1
ATOM 551 C C . LEU A 1 74 ? -0.781 16.906 5.629 1 97.31 74 LEU A C 1
ATOM 553 O O . LEU A 1 74 ? -0.586 15.719 5.336 1 97.31 74 LEU A O 1
ATOM 557 N N . ALA A 1 75 ? -1.803 17.328 6.246 1 96.31 75 ALA A N 1
ATOM 558 C CA . ALA A 1 75 ? -2.859 16.391 6.629 1 96.31 75 ALA A CA 1
ATOM 559 C C . ALA A 1 75 ? -3.51 15.766 5.398 1 96.31 75 ALA A C 1
ATOM 561 O O . ALA A 1 75 ? -3.783 14.562 5.375 1 96.31 75 ALA A O 1
ATOM 562 N N . GLU A 1 76 ? -3.734 16.547 4.375 1 96.31 76 GLU A N 1
ATOM 563 C CA . GLU A 1 76 ? -4.309 16.047 3.129 1 96.31 76 GLU A CA 1
ATOM 564 C C . GLU A 1 76 ? -3.383 15.023 2.463 1 96.31 76 GLU A C 1
ATOM 566 O O . GLU A 1 76 ? -3.834 13.977 1.996 1 96.31 76 GLU A O 1
ATOM 571 N N . ALA A 1 77 ? -2.145 15.367 2.42 1 96.25 77 ALA A N 1
ATOM 572 C CA . ALA A 1 77 ? -1.17 14.453 1.839 1 96.25 77 ALA A CA 1
ATOM 573 C C . ALA A 1 77 ? -1.097 13.148 2.639 1 96.25 77 ALA A C 1
ATOM 575 O O . ALA A 1 77 ? -0.957 12.07 2.064 1 96.25 77 ALA A O 1
ATOM 576 N N . THR A 1 78 ? -1.14 13.242 3.916 1 96.06 78 THR A N 1
ATOM 577 C CA . THR A 1 78 ? -1.101 12.062 4.781 1 96.06 78 THR A CA 1
ATOM 578 C C . THR A 1 78 ? -2.332 11.195 4.562 1 96.06 78 THR A C 1
ATOM 580 O O . THR A 1 78 ? -2.234 9.961 4.555 1 96.06 78 THR A O 1
ATOM 583 N N . GLN A 1 79 ? -3.457 11.844 4.379 1 93.5 79 GLN A N 1
ATOM 584 C CA . GLN A 1 79 ? -4.699 11.125 4.109 1 93.5 79 GLN A CA 1
ATOM 585 C C . GLN A 1 79 ? -4.602 10.328 2.812 1 93.5 79 GLN A C 1
ATOM 587 O O . GLN A 1 79 ? -4.988 9.156 2.766 1 93.5 79 GLN A O 1
ATOM 592 N N . GLU A 1 80 ? -4.164 10.984 1.806 1 91.88 80 GLU A N 1
ATOM 593 C CA . GLU A 1 80 ? -3.979 10.305 0.527 1 91.88 80 GLU A CA 1
ATOM 594 C C . GLU A 1 80 ? -3.047 9.102 0.669 1 91.88 80 GLU A C 1
ATOM 596 O O . GLU A 1 80 ? -3.332 8.023 0.146 1 91.88 80 GLU A O 1
ATOM 601 N N . LEU A 1 81 ? -1.978 9.344 1.385 1 92.38 81 LEU A N 1
ATOM 602 C CA . LEU A 1 81 ? -1.009 8.273 1.588 1 92.38 81 LEU A CA 1
ATOM 603 C C . LEU A 1 81 ? -1.633 7.113 2.359 1 92.38 81 LEU A C 1
ATOM 605 O O . LEU A 1 81 ? -1.454 5.949 1.992 1 92.38 81 LEU A O 1
ATOM 609 N N . ALA A 1 82 ? -2.328 7.422 3.381 1 90.81 82 ALA A N 1
ATOM 610 C CA . ALA A 1 82 ? -2.959 6.395 4.207 1 90.81 82 ALA A CA 1
ATOM 611 C C . ALA A 1 82 ? -3.961 5.578 3.398 1 90.81 82 ALA A C 1
ATOM 613 O O . ALA A 1 82 ? -4.098 4.371 3.609 1 90.81 82 ALA A O 1
ATOM 614 N N . ALA A 1 83 ? -4.621 6.199 2.521 1 85.75 83 ALA A N 1
ATOM 615 C CA . ALA A 1 83 ? -5.609 5.52 1.687 1 85.75 83 ALA A CA 1
ATOM 616 C C . ALA A 1 83 ? -4.949 4.453 0.816 1 85.75 83 ALA A C 1
ATOM 618 O O . ALA A 1 83 ? -5.578 3.449 0.473 1 85.75 83 ALA A O 1
ATOM 619 N N . HIS A 1 84 ? -3.723 4.727 0.512 1 83.06 84 HIS A N 1
ATOM 620 C CA . HIS A 1 84 ? -3.027 3.781 -0.355 1 83.06 84 HIS A CA 1
ATOM 621 C C . HIS A 1 84 ? -2.324 2.699 0.459 1 83.06 84 HIS A C 1
ATOM 623 O O . HIS A 1 84 ? -2.146 1.576 -0.017 1 83.06 84 HIS A O 1
ATOM 629 N N . VAL A 1 85 ? -1.902 3.098 1.649 1 81.81 85 VAL A N 1
ATOM 630 C CA . VAL A 1 85 ? -1.037 2.195 2.402 1 81.81 85 VAL A CA 1
ATOM 631 C C . VAL A 1 85 ? -1.865 1.412 3.418 1 81.81 85 VAL A C 1
ATOM 633 O O . VAL A 1 85 ? -1.585 0.241 3.686 1 81.81 85 VAL A O 1
ATOM 636 N N . GLU A 1 86 ? -2.75 2.172 4.133 1 72.81 86 GLU A N 1
ATOM 637 C CA . GLU A 1 86 ? -3.535 1.524 5.18 1 72.81 86 GLU A CA 1
ATOM 638 C C . GLU A 1 86 ? -4.758 0.819 4.598 1 72.81 86 GLU A C 1
ATOM 640 O O . GLU A 1 86 ? -5.375 1.315 3.654 1 72.81 86 GLU A O 1
ATOM 645 N N . PRO A 1 87 ? -4.809 -0.396 4.812 1 55.66 87 PRO A N 1
ATOM 646 C CA . PRO A 1 87 ? -5.977 -1.143 4.344 1 55.66 87 PRO A CA 1
ATOM 647 C C . PRO A 1 87 ? -7.297 -0.463 4.711 1 55.66 87 PRO A C 1
ATOM 649 O O . PRO A 1 87 ? -7.434 0.073 5.812 1 55.66 87 PRO A O 1
ATOM 652 N N . GLY A 1 88 ? -7.91 0.283 3.857 1 47.22 88 GLY A N 1
ATOM 653 C CA . GLY A 1 88 ? -9.211 0.866 4.133 1 47.22 88 GLY A CA 1
ATOM 654 C C . GLY A 1 88 ? -10.07 0.004 5.039 1 47.22 88 GLY A C 1
ATOM 655 O O . GLY A 1 88 ? -9.836 -1.2 5.164 1 47.22 88 GLY A O 1
ATOM 656 N N . GLU A 1 89 ? -10.672 0.563 6.168 1 38.97 89 GLU A N 1
ATOM 657 C CA . GLU A 1 89 ? -11.797 -0.096 6.816 1 38.97 89 GLU A CA 1
ATOM 658 C C . GLU A 1 89 ? -12.688 -0.806 5.797 1 38.97 89 GLU A C 1
ATOM 660 O O . GLU A 1 89 ? -12.906 -0.295 4.699 1 38.97 89 GLU A O 1
ATOM 665 N N . CYS A 1 90 ? -12.688 -2.215 5.938 1 34.56 90 CYS A N 1
ATOM 666 C CA . CYS A 1 90 ? -13.547 -3.143 5.215 1 34.56 90 CYS A CA 1
ATOM 667 C C . CYS A 1 90 ? -14.969 -2.598 5.109 1 34.56 90 CYS A C 1
ATOM 669 O O . CYS A 1 90 ? -15.672 -2.494 6.117 1 34.56 90 CYS A O 1
ATOM 671 N N . GLY A 1 91 ? -15.383 -1.536 4.531 1 29.44 91 GLY A N 1
ATOM 672 C CA . GLY A 1 91 ? -16.828 -1.629 4.344 1 29.44 91 GLY A CA 1
ATOM 673 C C . GLY A 1 91 ? -17.281 -3.018 3.947 1 29.44 91 GLY A C 1
ATOM 674 O O . GLY A 1 91 ? -16.469 -3.867 3.576 1 29.44 91 GLY A O 1
ATOM 675 N N . PRO A 1 92 ? -18.672 -3.295 4.234 1 28.16 92 PRO A N 1
ATOM 676 C CA . PRO A 1 92 ? -19.281 -4.609 4.027 1 28.16 92 PRO A CA 1
ATOM 677 C C . PRO A 1 92 ? -18.891 -5.238 2.693 1 28.16 92 PRO A C 1
ATOM 679 O O . PRO A 1 92 ? -19.062 -4.617 1.642 1 28.16 92 PRO A O 1
ATOM 682 N N . LYS A 1 93 ? -17.875 -5.73 2.678 1 30.39 93 LYS A N 1
ATOM 683 C CA . LYS A 1 93 ? -17.812 -6.594 1.501 1 30.39 93 LYS A CA 1
ATOM 684 C C . LYS A 1 93 ? -19.078 -7.43 1.36 1 30.39 93 LYS A C 1
ATOM 686 O O . LYS A 1 93 ? -19.391 -8.258 2.223 1 30.39 93 LYS A O 1
ATOM 691 N N . ALA A 1 94 ? -20.109 -6.832 0.824 1 28.23 94 ALA A N 1
ATOM 692 C CA . ALA A 1 94 ? -21.156 -7.754 0.402 1 28.23 94 ALA A CA 1
ATOM 693 C C . ALA A 1 94 ? -20.562 -8.977 -0.293 1 28.23 94 ALA A C 1
ATOM 695 O O . ALA A 1 94 ? -20.047 -8.875 -1.402 1 28.23 94 ALA A O 1
ATOM 696 N N . THR A 1 95 ? -19.859 -9.695 0.412 1 26.05 95 THR A N 1
ATOM 697 C CA . THR A 1 95 ? -19.281 -10.961 -0.034 1 26.05 95 THR A CA 1
ATOM 698 C C . THR A 1 95 ? -20.328 -11.805 -0.764 1 26.05 95 THR A C 1
ATOM 700 O O . THR A 1 95 ? -20.109 -12.992 -1.007 1 26.05 95 THR A O 1
ATOM 703 N N . ARG A 1 96 ? -21.688 -11.383 -0.781 1 26.73 96 ARG A N 1
ATOM 704 C CA . ARG A 1 96 ? -22.531 -12.57 -0.753 1 26.73 96 ARG A CA 1
ATOM 705 C C . ARG A 1 96 ? -22.125 -13.562 -1.842 1 26.73 96 ARG A C 1
ATOM 707 O O . ARG A 1 96 ? -22.047 -14.766 -1.596 1 26.73 96 ARG A O 1
ATOM 714 N N . GLY A 1 97 ? -22.594 -13.305 -3.182 1 24.81 97 GLY A N 1
ATOM 715 C CA . GLY A 1 97 ? -23.266 -14.344 -3.934 1 24.81 97 GLY A CA 1
ATOM 716 C C . GLY A 1 97 ? -22.312 -15.383 -4.504 1 24.81 97 GLY A C 1
ATOM 717 O O . GLY A 1 97 ? -21.109 -15.133 -4.609 1 24.81 97 GLY A O 1
ATOM 718 N N . ALA A 1 98 ? -22.547 -16.672 -4.41 1 30.42 98 ALA A N 1
ATOM 719 C CA . ALA A 1 98 ? -22.172 -17.969 -4.941 1 30.42 98 ALA A CA 1
ATOM 720 C C . ALA A 1 98 ? -21.734 -17.875 -6.398 1 30.42 98 ALA A C 1
ATOM 722 O O . ALA A 1 98 ? -22.578 -17.953 -7.309 1 30.42 98 ALA A O 1
ATOM 723 N N . ARG A 1 99 ? -21.312 -16.734 -6.945 1 30.22 99 ARG A N 1
ATOM 724 C CA . ARG A 1 99 ? -21.312 -16.781 -8.406 1 30.22 99 ARG A CA 1
ATOM 725 C C . ARG A 1 99 ? -20.531 -18 -8.898 1 30.22 99 ARG A C 1
ATOM 727 O O . ARG A 1 99 ? -19.484 -18.344 -8.344 1 30.22 99 ARG A O 1
ATOM 734 N N . ARG A 1 100 ? -21.219 -18.922 -9.539 1 28.47 100 ARG A N 1
ATOM 735 C CA . ARG A 1 100 ? -20.891 -20.031 -10.422 1 28.47 100 ARG A CA 1
ATOM 736 C C . ARG A 1 100 ? -19.641 -19.719 -11.242 1 28.47 100 ARG A C 1
ATOM 738 O O . ARG A 1 100 ? -19.547 -18.656 -11.859 1 28.47 100 ARG A O 1
ATOM 745 N N . TRP A 1 101 ? -18.547 -20.156 -10.75 1 30.69 101 TRP A N 1
ATOM 746 C CA . TRP A 1 101 ? -17.25 -20.25 -11.406 1 30.69 101 TRP A CA 1
ATOM 747 C C . TRP A 1 101 ? -17.406 -20.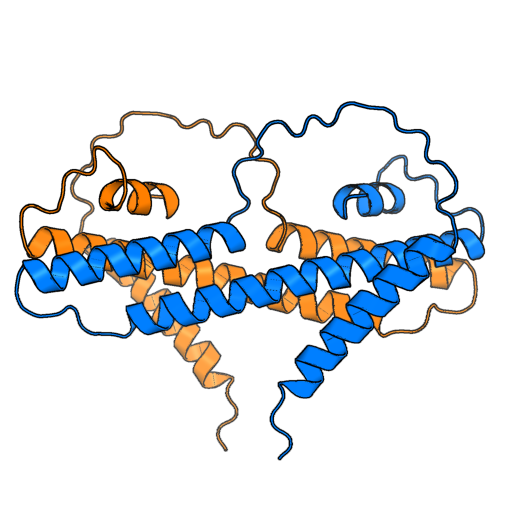453 -12.906 1 30.69 101 TRP A C 1
ATOM 749 O O . TRP A 1 101 ? -17.766 -21.531 -13.359 1 30.69 101 TRP A O 1
ATOM 759 N N . ARG A 1 102 ? -18.328 -19.703 -13.641 1 31.14 102 ARG A N 1
ATOM 760 C CA . ARG A 1 102 ? -18.375 -19.906 -15.086 1 31.14 102 ARG A CA 1
ATOM 761 C C . ARG A 1 102 ? -17 -19.719 -15.711 1 31.14 102 ARG A C 1
ATOM 763 O O . ARG A 1 102 ? -16.156 -19.016 -15.148 1 31.14 102 ARG A O 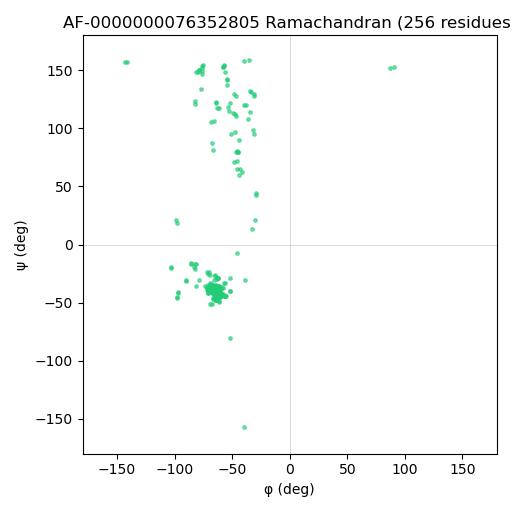1
ATOM 770 N N . ARG A 1 103 ? -16.578 -20.484 -16.719 1 33.25 103 ARG A N 1
ATOM 771 C CA . ARG A 1 103 ? -15.453 -20.641 -17.625 1 33.25 103 ARG A CA 1
ATOM 772 C C . ARG A 1 103 ? -15.008 -19.297 -18.188 1 33.25 103 ARG A C 1
ATOM 774 O O . ARG A 1 103 ? -15.789 -18.609 -18.844 1 33.25 103 ARG A O 1
ATOM 781 N N . PRO A 1 104 ? -14.227 -18.391 -17.531 1 35.88 104 PRO A N 1
ATOM 782 C CA . PRO A 1 104 ? -13.906 -17.078 -18.094 1 35.88 104 PRO A CA 1
ATOM 783 C C . PRO A 1 104 ? -13.414 -17.156 -19.531 1 35.88 104 PRO A C 1
ATOM 785 O O . PRO A 1 104 ? -12.648 -18.062 -19.875 1 35.88 104 PRO A O 1
ATOM 788 N N . LYS A 1 105 ? -14.227 -16.609 -20.406 1 33.78 105 LYS A N 1
ATOM 789 C CA . LYS A 1 105 ? -13.891 -16.578 -21.812 1 33.78 105 LYS A CA 1
ATOM 790 C C . LYS A 1 105 ? -12.523 -15.945 -22.047 1 33.78 105 LYS A C 1
ATOM 792 O O . LYS A 1 105 ? -12.156 -14.984 -21.375 1 33.78 105 LYS A O 1
ATOM 797 N N . VAL A 1 106 ? -11.633 -16.469 -22.922 1 35.34 106 VAL A N 1
ATOM 798 C CA . VAL A 1 106 ? -10.312 -16.219 -23.5 1 35.34 106 VAL A CA 1
ATOM 799 C C . VAL A 1 106 ? -10.133 -14.727 -23.766 1 35.34 106 VAL A C 1
ATOM 801 O O . VAL A 1 106 ? -9.016 -14.211 -23.688 1 35.34 106 VAL A O 1
ATOM 804 N N . ASN A 1 107 ? -11.164 -13.992 -24.062 1 36.41 107 ASN A N 1
ATOM 805 C CA . ASN A 1 107 ? -11.047 -12.648 -24.609 1 36.41 107 ASN A CA 1
ATOM 806 C C . ASN A 1 107 ? -10.734 -11.625 -23.516 1 36.41 107 ASN A C 1
ATOM 808 O O . ASN A 1 107 ? -10.094 -10.609 -23.781 1 36.41 107 ASN A O 1
ATOM 812 N N . VAL A 1 108 ? -11.203 -11.844 -22.266 1 36.22 108 VAL A N 1
ATOM 813 C CA . VAL A 1 108 ? -10.992 -10.867 -21.203 1 36.22 108 VAL A CA 1
ATOM 814 C C . VAL A 1 108 ? -9.531 -10.875 -20.781 1 36.22 108 VAL A C 1
ATOM 816 O O . VAL A 1 108 ? -9.023 -9.883 -20.25 1 36.22 108 VAL A O 1
ATOM 819 N N . LEU A 1 109 ? -8.867 -11.906 -21 1 39.69 109 LEU A N 1
ATOM 820 C CA . LEU A 1 109 ? -7.426 -12 -20.781 1 39.69 109 LEU A CA 1
ATOM 821 C C . LEU A 1 109 ? -6.672 -11.125 -21.781 1 39.69 109 LEU A C 1
ATOM 823 O O . LEU A 1 109 ? -5.715 -10.438 -21.422 1 39.69 109 LEU A O 1
ATOM 827 N N . ARG A 1 110 ? -7.184 -10.992 -23 1 44 110 ARG A N 1
ATOM 828 C CA . ARG A 1 110 ? -6.547 -10.141 -24 1 44 110 ARG A CA 1
ATOM 829 C C . ARG A 1 110 ? -6.621 -8.672 -23.578 1 44 110 ARG A C 1
ATOM 831 O O . ARG A 1 110 ? -5.656 -7.926 -23.75 1 44 110 ARG A O 1
ATOM 838 N N . GLY A 1 111 ? -7.633 -8.273 -23.031 1 42.12 111 GLY A N 1
ATOM 839 C CA . GLY A 1 111 ? -7.766 -6.887 -22.625 1 42.12 111 GLY A CA 1
ATOM 840 C C . GLY A 1 111 ? -6.906 -6.527 -21.422 1 42.12 111 GLY A C 1
ATOM 841 O O . GLY A 1 111 ? -6.312 -5.449 -21.391 1 42.12 111 GLY A O 1
ATOM 842 N N . ALA A 1 112 ? -6.777 -7.414 -20.516 1 43.81 112 ALA A N 1
ATOM 843 C CA . ALA A 1 112 ? -5.926 -7.152 -19.359 1 43.81 112 ALA A CA 1
ATOM 844 C C . ALA A 1 112 ? -4.453 -7.156 -19.75 1 43.81 112 ALA A C 1
ATOM 846 O O . ALA A 1 112 ? -3.68 -6.316 -19.297 1 43.81 112 ALA A O 1
ATOM 847 N N . VAL A 1 113 ? -4.012 -8 -20.625 1 44.75 113 VAL A N 1
ATOM 848 C CA . VAL A 1 113 ? -2.664 -7.977 -21.188 1 44.75 113 VAL A CA 1
ATOM 849 C C . VAL A 1 113 ? -2.445 -6.676 -21.953 1 44.75 113 VAL A C 1
ATOM 851 O O . VAL A 1 113 ? -1.396 -6.043 -21.828 1 44.75 113 VAL A O 1
ATOM 854 N N . PHE A 1 114 ? -3.473 -6.242 -22.625 1 48.25 114 PHE A N 1
ATOM 855 C CA . PHE A 1 114 ? -3.328 -4.98 -23.344 1 48.25 114 PHE A CA 1
ATOM 856 C C . PHE A 1 114 ? -3.213 -3.814 -22.375 1 48.25 114 PHE A C 1
ATOM 858 O O . PHE A 1 114 ? -2.393 -2.916 -22.578 1 48.25 114 PHE A O 1
ATOM 865 N N . ALA A 1 115 ? -3.996 -3.855 -21.328 1 49.34 115 ALA A N 1
ATOM 866 C CA . ALA A 1 115 ? -3.92 -2.77 -20.344 1 49.34 115 ALA A CA 1
ATOM 867 C C . ALA A 1 115 ? -2.607 -2.82 -19.578 1 49.34 115 ALA A C 1
ATOM 869 O O . ALA A 1 115 ? -1.985 -1.786 -19.312 1 49.34 115 ALA A O 1
ATOM 870 N N . LEU A 1 116 ? -2.1 -4.012 -19.328 1 47.44 116 LEU A N 1
ATOM 871 C CA . LEU A 1 116 ? -0.79 -4.164 -18.703 1 47.44 116 LEU A CA 1
ATOM 872 C C . LEU A 1 116 ? 0.323 -3.766 -19.672 1 47.44 116 LEU A C 1
ATOM 874 O O . LEU A 1 116 ? 1.277 -3.09 -19.281 1 47.44 116 LEU A O 1
ATOM 878 N N . ALA A 1 117 ? 0.131 -4.199 -20.906 1 52.81 117 ALA A N 1
ATOM 879 C CA . ALA A 1 117 ? 1.089 -3.748 -21.922 1 52.81 117 ALA A CA 1
ATOM 880 C C . ALA A 1 117 ? 1.079 -2.229 -22.031 1 52.81 117 ALA A C 1
ATOM 882 O O . ALA A 1 117 ? 2.137 -1.597 -22.094 1 52.81 117 ALA A O 1
ATOM 883 N N . LEU A 1 118 ? -0.124 -1.652 -21.922 1 51.81 118 LEU A N 1
ATOM 884 C CA . LEU A 1 118 ? -0.203 -0.199 -22.016 1 51.81 118 LEU A CA 1
ATOM 885 C C . LEU A 1 118 ? 0.386 0.463 -20.781 1 51.81 118 LEU A C 1
ATOM 887 O O . LEU A 1 118 ? 1.088 1.472 -20.875 1 51.81 118 LEU A O 1
ATOM 891 N N . ALA A 1 119 ? 0.214 -0.125 -19.703 1 50.47 119 ALA A N 1
ATOM 892 C CA . ALA A 1 119 ? 0.771 0.44 -18.484 1 50.47 119 ALA A CA 1
ATOM 893 C C . ALA A 1 119 ? 2.291 0.296 -18.453 1 50.47 119 ALA A C 1
ATOM 895 O O . ALA A 1 119 ? 3.002 1.228 -18.062 1 50.47 119 ALA A O 1
ATOM 896 N N . CYS A 1 120 ? 2.723 -0.874 -18.938 1 48.59 120 CYS A N 1
ATOM 897 C CA . CYS A 1 120 ? 4.168 -1.045 -19.047 1 48.59 120 CYS A CA 1
ATOM 898 C C . CYS A 1 120 ? 4.758 -0.067 -20.062 1 48.59 120 CYS A C 1
ATOM 900 O O . CYS A 1 120 ? 5.836 0.487 -19.828 1 48.59 120 CYS A O 1
ATOM 902 N N . LEU A 1 121 ? 3.988 0.123 -21.156 1 48.16 121 LEU A N 1
ATOM 903 C CA . LEU A 1 121 ? 4.434 1.086 -22.156 1 48.16 121 LEU A CA 1
ATOM 904 C C . LEU A 1 121 ? 4.473 2.496 -21.578 1 48.16 121 LEU A C 1
ATOM 906 O O . LEU A 1 121 ? 5.422 3.246 -21.828 1 48.16 121 LEU A O 1
ATOM 910 N N . VAL A 1 122 ? 3.555 2.807 -20.797 1 49.72 122 VAL A N 1
ATOM 911 C CA . VAL A 1 122 ? 3.537 4.141 -20.203 1 49.72 122 VAL A CA 1
ATOM 912 C C . VAL A 1 122 ? 4.66 4.266 -19.172 1 49.72 122 VAL A C 1
ATOM 914 O O . VAL A 1 122 ? 5.352 5.285 -19.125 1 49.72 122 VAL A O 1
ATOM 917 N N . LEU A 1 123 ? 4.902 3.256 -18.422 1 48.47 123 LEU A N 1
ATOM 918 C CA . LEU A 1 123 ? 6.016 3.285 -17.484 1 48.47 123 LEU A CA 1
ATOM 919 C C . LEU A 1 123 ? 7.348 3.312 -18.219 1 48.47 123 LEU A C 1
ATOM 921 O O . LEU A 1 123 ? 8.266 4.035 -17.828 1 48.47 123 LEU A O 1
ATOM 925 N N . ALA A 1 124 ? 7.379 2.488 -19.281 1 49.03 124 ALA A N 1
ATOM 926 C CA . ALA A 1 124 ? 8.594 2.525 -20.094 1 49.03 124 ALA A CA 1
ATOM 927 C C . ALA A 1 124 ? 8.781 3.898 -20.734 1 49.03 124 ALA A C 1
ATOM 929 O O . ALA A 1 124 ? 9.914 4.375 -20.875 1 49.03 124 ALA A O 1
ATOM 930 N N . ALA A 1 125 ? 7.699 4.406 -21.141 1 47.12 125 ALA A N 1
ATOM 931 C CA . ALA A 1 125 ? 7.793 5.727 -21.766 1 47.12 125 ALA A CA 1
ATOM 932 C C . ALA A 1 125 ? 8.148 6.793 -20.734 1 47.12 125 ALA A C 1
ATOM 934 O O . ALA A 1 125 ? 8.633 7.871 -21.078 1 47.12 125 ALA A O 1
ATOM 935 N N . SER A 1 126 ? 7.844 6.602 -19.562 1 39.31 126 SER A N 1
ATOM 936 C CA . SER A 1 126 ? 8.195 7.598 -18.547 1 39.31 126 SER A CA 1
ATOM 937 C C . SER A 1 126 ? 9.633 7.434 -18.078 1 39.31 126 SER A C 1
ATOM 939 O O . SER A 1 126 ? 10.094 8.164 -17.203 1 39.31 126 SER A O 1
ATOM 941 N N . VAL A 1 127 ? 10.211 6.367 -18.234 1 44.19 127 VAL A N 1
ATOM 942 C CA . VAL A 1 127 ? 11.641 6.324 -17.984 1 44.19 127 VAL A CA 1
ATOM 943 C C . VAL A 1 127 ? 12.375 7.18 -19.016 1 44.19 127 VAL A C 1
ATOM 945 O O . VAL A 1 127 ? 12.203 6.992 -20.234 1 44.19 127 VAL A O 1
ATOM 948 N N . PRO A 1 128 ? 12.852 8.352 -18.578 1 40.22 128 PRO A N 1
ATOM 949 C CA . PRO A 1 128 ? 13.602 9.172 -19.531 1 40.22 128 PRO A CA 1
ATOM 950 C C . PRO A 1 128 ? 14.648 8.375 -20.312 1 40.22 128 PRO A C 1
ATOM 952 O O . PRO A 1 128 ? 15.18 7.391 -19.781 1 40.22 128 PRO A O 1
ATOM 955 N N . ARG A 1 129 ? 14.422 8.164 -21.656 1 43.56 129 ARG A N 1
ATOM 956 C CA . ARG A 1 129 ? 15.562 7.805 -22.5 1 43.56 129 ARG A CA 1
ATOM 957 C C . ARG A 1 129 ? 16.812 8.562 -22.078 1 43.56 129 ARG A C 1
ATOM 959 O O . ARG A 1 129 ? 16.75 9.766 -21.797 1 43.56 129 ARG A O 1
ATOM 966 N N . PRO A 1 130 ? 17.922 7.762 -21.672 1 38.38 130 PRO A N 1
ATOM 967 C CA . PRO A 1 130 ? 19.109 8.633 -21.625 1 38.38 130 PRO A CA 1
ATOM 968 C C . PRO A 1 130 ? 19.172 9.602 -22.797 1 38.38 130 PRO A C 1
ATOM 970 O O . PRO A 1 130 ? 18.609 9.328 -23.859 1 38.38 130 PRO A O 1
ATOM 973 N N . MET B 1 1 ? -1.839 6.551 18.203 1 78.06 1 MET B N 1
ATOM 974 C CA . MET B 1 1 ? -2.854 7.219 17.391 1 78.06 1 MET B CA 1
ATOM 975 C C . MET B 1 1 ? -2.67 6.895 15.914 1 78.06 1 MET B C 1
ATOM 977 O O . MET B 1 1 ? -1.552 6.941 15.398 1 78.06 1 MET B O 1
ATOM 981 N N . ALA B 1 2 ? -3.793 6.555 15.312 1 86 2 ALA B N 1
ATOM 982 C CA . ALA B 1 2 ? -3.738 6.199 13.898 1 86 2 ALA B CA 1
ATOM 983 C C . ALA B 1 2 ? -3.668 7.449 13.023 1 86 2 ALA B C 1
ATOM 985 O O . ALA B 1 2 ? -4.086 8.531 13.438 1 86 2 ALA B O 1
ATOM 986 N N . ALA B 1 3 ? -3.045 7.301 11.906 1 91 3 ALA B N 1
ATOM 987 C CA . ALA B 1 3 ? -2.916 8.414 10.977 1 91 3 ALA B CA 1
ATOM 988 C C . ALA B 1 3 ? -4.277 9.039 10.68 1 91 3 ALA B C 1
ATOM 990 O O . ALA B 1 3 ? -4.406 10.266 10.633 1 91 3 ALA B O 1
ATOM 991 N N . SER B 1 4 ? -5.27 8.18 10.547 1 87.75 4 SER B N 1
ATOM 992 C CA . SER B 1 4 ? -6.609 8.641 10.203 1 87.75 4 SER B CA 1
ATOM 993 C C . SER B 1 4 ? -7.195 9.508 11.32 1 87.75 4 SER B C 1
ATOM 995 O O . SER B 1 4 ? -7.918 10.469 11.047 1 87.75 4 SER B O 1
ATOM 997 N N . GLU B 1 5 ? -6.922 9.188 12.523 1 85.94 5 GLU B N 1
ATOM 998 C CA . GLU B 1 5 ? -7.383 9.992 13.656 1 85.94 5 GLU B CA 1
ATOM 999 C C . GLU B 1 5 ? -6.762 11.383 13.633 1 85.94 5 GLU B C 1
ATOM 1001 O O . GLU B 1 5 ? -7.453 12.383 13.836 1 85.94 5 GLU B O 1
ATOM 1006 N N . THR B 1 6 ? -5.496 11.398 13.422 1 90.31 6 THR B N 1
ATOM 1007 C CA . THR B 1 6 ? -4.801 12.68 13.375 1 90.31 6 THR B CA 1
ATOM 1008 C C . THR B 1 6 ? -5.312 13.531 12.211 1 90.31 6 THR B C 1
ATOM 1010 O O . THR B 1 6 ? -5.527 14.734 12.359 1 90.31 6 THR B O 1
ATOM 1013 N N . VAL B 1 7 ? -5.547 12.922 11.109 1 93.44 7 VAL B N 1
ATOM 1014 C CA . VAL B 1 7 ? -6.062 13.617 9.938 1 93.44 7 VAL B CA 1
ATOM 1015 C C . VAL B 1 7 ? -7.441 14.195 10.234 1 93.44 7 VAL B C 1
ATOM 1017 O O . VAL B 1 7 ? -7.75 15.328 9.852 1 93.44 7 VAL B O 1
ATOM 1020 N N . THR B 1 8 ? -8.211 13.438 10.93 1 90 8 THR B N 1
ATOM 1021 C CA . THR B 1 8 ? -9.562 13.883 11.281 1 90 8 THR B CA 1
ATOM 1022 C C . THR B 1 8 ? -9.508 15.086 12.211 1 90 8 THR B C 1
ATOM 1024 O O . THR B 1 8 ? -10.359 15.977 12.125 1 90 8 THR B O 1
ATOM 1027 N N . LEU B 1 9 ? -8.531 15.148 13.102 1 89.25 9 LEU B N 1
ATOM 1028 C CA . LEU B 1 9 ? -8.367 16.297 13.992 1 89.25 9 LEU B CA 1
ATOM 1029 C C . LEU B 1 9 ? -8.102 17.562 13.195 1 89.25 9 LEU B C 1
ATOM 1031 O O . LEU B 1 9 ? -8.531 18.656 13.586 1 89.25 9 LEU B O 1
ATOM 1035 N N . VAL B 1 10 ? -7.5 17.391 12.055 1 93.06 10 VAL B N 1
ATOM 1036 C CA . VAL B 1 10 ? -7.082 18.562 11.289 1 93.06 10 VAL B CA 1
ATOM 1037 C C . VAL B 1 10 ? -8.133 18.891 10.227 1 93.06 10 VAL B C 1
ATOM 1039 O O . VAL B 1 10 ? -8.531 20.047 10.078 1 93.06 10 VAL B O 1
ATOM 1042 N N . LEU B 1 11 ? -8.641 17.891 9.617 1 92.31 11 LEU B N 1
ATOM 1043 C CA . LEU B 1 11 ? -9.477 18.109 8.445 1 92.31 11 LEU B CA 1
ATOM 1044 C C . LEU B 1 11 ? -10.953 17.938 8.789 1 92.31 11 LEU B C 1
ATOM 1046 O O . LEU B 1 11 ? -11.828 18.297 7.992 1 92.31 11 LEU B O 1
ATOM 1050 N N . GLY B 1 12 ? -11.18 17.266 9.883 1 87.25 12 GLY B N 1
ATOM 1051 C CA . GLY B 1 12 ? -12.562 16.969 10.219 1 87.25 12 GLY B CA 1
ATOM 1052 C C . GLY B 1 12 ? -13.43 18.219 10.328 1 87.25 12 GLY B C 1
ATOM 1053 O O . GLY B 1 12 ? -12.914 19.312 10.539 1 87.25 12 GLY B O 1
ATOM 1054 N N . GLU B 1 13 ? -14.781 18.094 10.102 1 78.5 13 GLU B N 1
ATOM 1055 C CA . GLU B 1 13 ? -15.75 19.188 10.141 1 78.5 13 GLU B CA 1
ATOM 1056 C C . GLU B 1 13 ? -15.75 19.875 11.508 1 78.5 13 GLU B C 1
ATOM 1058 O O . GLU B 1 13 ? -15.891 21.094 11.594 1 78.5 13 GLU B O 1
ATOM 1063 N N . ASP B 1 14 ? -15.57 19.047 12.555 1 71.81 14 ASP B N 1
ATOM 1064 C CA . ASP B 1 14 ? -15.586 19.594 13.914 1 71.81 14 ASP B CA 1
ATOM 1065 C C . ASP B 1 14 ? -14.172 19.812 14.438 1 71.81 14 ASP B C 1
ATOM 1067 O O . ASP B 1 14 ? -13.93 19.734 15.641 1 71.81 14 ASP B O 1
ATOM 1071 N N . SER B 1 15 ? -13.25 19.891 13.383 1 70 15 SER B N 1
ATOM 1072 C CA . SER B 1 15 ? -11.844 19.984 13.781 1 70 15 SER B CA 1
ATOM 1073 C C . SER B 1 15 ? -11.586 21.25 14.602 1 70 15 SER B C 1
ATOM 1075 O O . SER B 1 15 ? -12.133 22.312 14.305 1 70 15 SER B O 1
ATOM 1077 N N . LEU B 1 16 ? -11.164 21.016 15.875 1 64.81 16 LEU B N 1
ATOM 1078 C CA . LEU B 1 16 ? -10.742 22.141 16.688 1 64.81 16 LEU B CA 1
ATOM 1079 C C . LEU B 1 16 ? -9.461 22.766 16.141 1 64.81 16 LEU B C 1
ATOM 1081 O O . LEU B 1 16 ? -8.414 22.125 16.125 1 64.81 16 LEU B O 1
ATOM 1085 N N . LEU B 1 17 ? -9.5 23.609 15.148 1 68.19 17 LEU B N 1
ATOM 1086 C CA . LEU B 1 17 ? -8.352 24.312 14.594 1 68.19 17 LEU B CA 1
ATOM 1087 C C . LEU B 1 17 ? -7.328 24.625 15.68 1 68.19 17 LEU B C 1
ATOM 1089 O O . LEU B 1 17 ? -7.691 24.875 16.828 1 68.19 17 LEU B O 1
ATOM 1093 N N . PRO B 1 18 ? -6.129 24.312 15.406 1 81.12 18 PRO B N 1
ATOM 1094 C CA . PRO B 1 18 ? -5.105 24.703 16.375 1 81.12 18 PRO B CA 1
ATOM 1095 C C . PRO B 1 18 ? -5.25 26.156 16.844 1 81.12 18 PRO B C 1
ATOM 1097 O O . PRO B 1 18 ? -5.613 27.016 16.047 1 81.12 18 PRO B O 1
ATOM 1100 N N . GLU B 1 19 ? -5.27 26.344 18.156 1 78.56 19 GLU B N 1
ATOM 1101 C CA . GLU B 1 19 ? -5.477 27.672 18.734 1 78.56 19 GLU B CA 1
ATOM 1102 C C . GLU B 1 19 ? -4.16 28.438 18.844 1 78.56 19 GLU B C 1
ATOM 1104 O O . GLU B 1 19 ? -4.16 29.656 19.031 1 78.56 19 GLU B O 1
ATOM 1109 N N . SER B 1 20 ? -3.014 27.688 18.719 1 84.44 20 SER B N 1
ATOM 1110 C CA . SER B 1 20 ? -1.709 28.312 18.891 1 84.44 20 SER B CA 1
ATOM 1111 C C . SER B 1 20 ? -0.682 27.734 17.922 1 84.44 20 SER B C 1
ATOM 1113 O O . SER B 1 20 ? -0.858 26.625 17.422 1 84.44 20 SER B O 1
ATOM 1115 N N . PRO B 1 21 ? 0.291 28.5 17.688 1 87.19 21 PRO B N 1
ATOM 1116 C CA . PRO B 1 21 ? 1.39 27.969 16.891 1 87.19 21 PRO B CA 1
ATOM 1117 C C . PRO B 1 21 ? 1.995 26.703 17.469 1 87.19 21 PRO B C 1
ATOM 1119 O O . PRO B 1 21 ? 2.443 25.828 16.734 1 87.19 21 PRO B O 1
ATOM 1122 N N . ALA B 1 22 ? 1.968 26.703 18.703 1 88.88 22 ALA B N 1
ATOM 1123 C CA . ALA B 1 22 ? 2.494 25.516 19.359 1 88.88 22 ALA B CA 1
ATOM 1124 C C . ALA B 1 22 ? 1.651 24.281 19.031 1 88.88 22 ALA B C 1
ATOM 1126 O O . ALA B 1 22 ? 2.186 23.188 18.844 1 88.88 22 ALA B O 1
ATOM 1127 N N . ASP B 1 23 ? 0.324 24.484 18.953 1 90.31 23 ASP B N 1
ATOM 1128 C CA . ASP 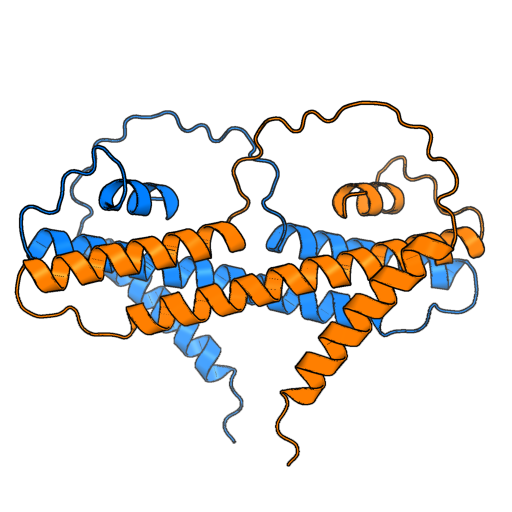B 1 23 ? -0.577 23.391 18.578 1 90.31 23 ASP B CA 1
ATOM 1129 C C . ASP B 1 23 ? -0.299 22.922 17.156 1 90.31 23 ASP B C 1
ATOM 1131 O O . ASP B 1 23 ? -0.329 21.719 16.875 1 90.31 23 ASP B O 1
ATOM 1135 N N . VAL B 1 24 ? -0.049 23.891 16.266 1 93.62 24 VAL B N 1
ATOM 1136 C CA . VAL B 1 24 ? 0.249 23.562 14.875 1 93.62 24 VAL B CA 1
ATOM 1137 C C . VAL B 1 24 ? 1.52 22.719 14.805 1 93.62 24 VAL B C 1
ATOM 1139 O O . VAL B 1 24 ? 1.551 21.688 14.125 1 93.62 24 VAL B O 1
ATOM 1142 N N . GLU B 1 25 ? 2.48 23.109 15.516 1 92.62 25 GLU B N 1
ATOM 1143 C CA . GLU B 1 25 ? 3.752 22.391 15.523 1 92.62 25 GLU B CA 1
ATOM 1144 C C . GLU B 1 25 ? 3.576 20.969 16.016 1 92.62 25 GLU B C 1
ATOM 1146 O O . GLU B 1 25 ? 4.168 20.031 15.469 1 92.62 25 GLU B O 1
ATOM 1151 N N . ASP B 1 26 ? 2.779 20.812 17.016 1 91.81 26 ASP B N 1
ATOM 1152 C CA . ASP B 1 26 ? 2.535 19.5 17.578 1 91.81 26 ASP B CA 1
ATOM 1153 C C . ASP B 1 26 ? 1.847 18.578 16.562 1 91.81 26 ASP B C 1
ATOM 1155 O O . ASP B 1 26 ? 2.211 17.422 16.422 1 91.81 26 ASP B O 1
ATOM 1159 N N . LEU B 1 27 ? 0.876 19.109 15.93 1 93.69 27 LEU B N 1
ATOM 1160 C CA . LEU B 1 27 ? 0.133 18.328 14.945 1 93.69 27 LEU B CA 1
ATOM 1161 C C . LEU B 1 27 ? 1.006 18 13.734 1 93.69 27 LEU B C 1
ATOM 1163 O O . LEU B 1 27 ? 0.913 16.906 13.18 1 93.69 27 LEU B O 1
ATOM 1167 N N . VAL B 1 28 ? 1.852 18.922 13.375 1 95.38 28 VAL B N 1
ATOM 1168 C CA . VAL B 1 28 ? 2.785 18.672 12.281 1 95.38 28 VAL B CA 1
ATOM 1169 C C . VAL B 1 28 ? 3.729 17.531 12.648 1 95.38 28 VAL B C 1
ATOM 1171 O O . VAL B 1 28 ? 3.986 16.641 11.836 1 95.38 28 VAL B O 1
ATOM 1174 N N . ARG B 1 29 ? 4.195 17.562 13.82 1 94.25 29 ARG B N 1
ATOM 1175 C CA . ARG B 1 29 ? 5.086 16.5 14.281 1 94.25 29 ARG B CA 1
ATOM 1176 C C . ARG B 1 29 ? 4.398 15.141 14.211 1 94.25 29 ARG B C 1
ATOM 1178 O O . ARG B 1 29 ? 5 14.156 13.773 1 94.25 29 ARG B O 1
ATOM 1185 N N . LEU B 1 30 ? 3.162 15.141 14.656 1 94.5 30 LEU B N 1
ATOM 1186 C CA . LEU B 1 30 ? 2.398 13.898 14.625 1 94.5 30 LEU B CA 1
ATOM 1187 C C . LEU B 1 30 ? 2.213 13.406 13.188 1 94.5 30 LEU B C 1
ATOM 1189 O O . LEU B 1 30 ? 2.43 12.227 12.898 1 94.5 30 LEU B O 1
ATOM 1193 N N . LEU B 1 31 ? 1.865 14.273 12.32 1 96.12 31 LEU B N 1
ATOM 1194 C CA . LEU B 1 31 ? 1.627 13.906 10.93 1 96.12 31 LEU B CA 1
ATOM 1195 C C . LEU B 1 31 ? 2.914 13.422 10.266 1 96.12 31 LEU B C 1
ATOM 1197 O O . LEU B 1 31 ? 2.902 12.453 9.516 1 96.12 31 LEU B O 1
ATOM 1201 N N . ARG B 1 32 ? 4.039 14.094 10.586 1 94.38 32 ARG B N 1
ATOM 1202 C CA . ARG B 1 32 ? 5.324 13.656 10.055 1 94.38 32 ARG B CA 1
ATOM 1203 C C . ARG B 1 32 ? 5.676 12.258 10.547 1 94.38 32 ARG B C 1
ATOM 1205 O O . ARG B 1 32 ? 6.219 11.445 9.797 1 94.38 32 ARG B O 1
ATOM 1212 N N . GLY B 1 33 ? 5.355 12.039 11.773 1 95 33 GLY B N 1
ATOM 1213 C CA . GLY B 1 33 ? 5.535 10.703 12.312 1 95 33 GLY B CA 1
ATOM 1214 C C . GLY B 1 33 ? 4.723 9.648 11.586 1 95 33 GLY B C 1
ATOM 1215 O O . GLY B 1 33 ? 5.223 8.562 11.289 1 95 33 GLY B O 1
ATOM 1216 N N . HIS B 1 34 ? 3.498 9.953 11.289 1 93.25 34 HIS B N 1
ATOM 1217 C CA . HIS B 1 34 ? 2.646 9.031 10.555 1 93.25 34 HIS B CA 1
ATOM 1218 C C . HIS B 1 34 ? 3.191 8.773 9.156 1 93.25 34 HIS B C 1
ATOM 1220 O O . HIS B 1 34 ? 3.191 7.637 8.68 1 93.25 34 HIS B O 1
ATOM 1226 N N . VAL B 1 35 ? 3.607 9.781 8.453 1 94 35 VAL B N 1
ATOM 1227 C CA . VAL B 1 35 ? 4.16 9.641 7.109 1 94 35 VAL B CA 1
ATOM 1228 C C . VAL B 1 35 ? 5.367 8.703 7.148 1 94 35 VAL B C 1
ATOM 1230 O O . VAL B 1 35 ? 5.523 7.844 6.273 1 94 35 VAL B O 1
ATOM 1233 N N . ALA B 1 36 ? 6.152 8.906 8.156 1 91.38 36 ALA B N 1
ATOM 1234 C CA . ALA B 1 36 ? 7.312 8.031 8.305 1 91.38 36 ALA B CA 1
ATOM 1235 C C . ALA B 1 36 ? 6.883 6.578 8.477 1 91.38 36 ALA B C 1
ATOM 1237 O O . ALA B 1 36 ? 7.445 5.676 7.855 1 91.38 36 ALA B O 1
ATOM 1238 N N . GLN B 1 37 ? 5.93 6.395 9.297 1 88.38 37 GLN B N 1
ATOM 1239 C CA . GLN B 1 37 ? 5.434 5.047 9.555 1 88.38 37 GLN B CA 1
ATOM 1240 C C . GLN B 1 37 ? 4.816 4.438 8.297 1 88.38 37 GLN B C 1
ATOM 1242 O O . GLN B 1 37 ? 5.094 3.281 7.969 1 88.38 37 GLN B O 1
ATOM 1247 N N . LEU B 1 38 ? 3.994 5.137 7.641 1 89.5 38 LEU B N 1
ATOM 1248 C CA . LEU B 1 38 ? 3.365 4.668 6.41 1 89.5 38 LEU B CA 1
ATOM 1249 C C . LEU B 1 38 ? 4.41 4.395 5.336 1 89.5 38 LEU B C 1
ATOM 1251 O O . LEU B 1 38 ? 4.258 3.469 4.535 1 89.5 38 LEU B O 1
ATOM 1255 N N . GLY B 1 39 ? 5.441 5.227 5.316 1 89 39 GLY B N 1
ATOM 1256 C CA . GLY B 1 39 ? 6.551 4.992 4.406 1 89 39 GLY B CA 1
ATOM 1257 C C . GLY B 1 39 ? 7.238 3.658 4.637 1 89 39 GLY B C 1
ATOM 1258 O O . GLY B 1 39 ? 7.57 2.955 3.68 1 89 39 GLY B O 1
ATOM 1259 N N . ALA B 1 40 ? 7.426 3.357 5.871 1 85.56 40 ALA B N 1
ATOM 1260 C CA . ALA B 1 40 ? 8.055 2.084 6.207 1 85.56 40 ALA B CA 1
ATOM 1261 C C . ALA B 1 40 ? 7.219 0.91 5.711 1 85.56 40 ALA B C 1
ATOM 1263 O O . ALA B 1 40 ? 7.758 -0.066 5.184 1 85.56 40 ALA B O 1
ATOM 1264 N N . ARG B 1 41 ? 5.91 0.983 5.816 1 83.88 41 ARG B N 1
ATOM 1265 C CA . ARG B 1 41 ? 5.008 -0.055 5.328 1 83.88 41 ARG B CA 1
ATOM 1266 C C . ARG B 1 41 ? 5.059 -0.155 3.805 1 83.88 41 ARG B C 1
ATOM 1268 O O . ARG B 1 41 ? 4.992 -1.252 3.248 1 83.88 41 ARG B O 1
ATOM 1275 N N . SER B 1 42 ? 5.137 0.961 3.213 1 85.56 42 SER B N 1
ATOM 1276 C CA . SER B 1 42 ? 5.211 1.008 1.756 1 85.56 42 SER B CA 1
ATOM 1277 C C . SER B 1 42 ? 6.461 0.299 1.244 1 85.56 42 SER B C 1
ATOM 1279 O O . SER B 1 42 ? 6.422 -0.372 0.211 1 85.56 42 SER B O 1
ATOM 1281 N N . VAL B 1 43 ? 7.551 0.483 1.934 1 83.56 43 VAL B N 1
ATOM 1282 C CA . VAL B 1 43 ? 8.805 -0.157 1.544 1 83.56 43 VAL B CA 1
ATOM 1283 C C . VAL B 1 43 ? 8.641 -1.675 1.572 1 83.56 43 VAL B C 1
ATOM 1285 O O . VAL B 1 43 ? 9.086 -2.371 0.658 1 83.56 43 VAL B O 1
ATOM 1288 N N . GLN B 1 44 ? 7.977 -2.178 2.574 1 83.38 44 GLN B N 1
ATOM 1289 C CA . GLN B 1 44 ? 7.711 -3.609 2.666 1 83.38 44 GLN B CA 1
ATOM 1290 C C . GLN B 1 44 ? 6.84 -4.086 1.509 1 83.38 44 GLN B C 1
ATOM 1292 O O . GLN B 1 44 ? 7.066 -5.164 0.956 1 83.38 44 GLN B O 1
ATOM 1297 N N . GLY B 1 45 ? 5.898 -3.287 1.181 1 86.44 45 GLY B N 1
ATOM 1298 C CA . GLY B 1 45 ? 5.043 -3.598 0.049 1 86.44 45 GLY B CA 1
ATOM 1299 C C . GLY B 1 45 ? 5.789 -3.648 -1.271 1 86.44 45 GLY B C 1
ATOM 1300 O O . GLY B 1 45 ? 5.52 -4.508 -2.111 1 86.44 45 GLY B O 1
ATOM 1301 N N . THR B 1 46 ? 6.719 -2.789 -1.394 1 85.19 46 THR B N 1
ATOM 1302 C CA . THR B 1 46 ? 7.52 -2.74 -2.611 1 85.19 46 THR B CA 1
ATOM 1303 C C . THR B 1 46 ? 8.359 -4.004 -2.758 1 85.19 46 THR B C 1
ATOM 1305 O O . THR B 1 46 ? 8.492 -4.547 -3.857 1 85.19 46 THR B O 1
ATOM 1308 N N . SER B 1 47 ? 8.977 -4.445 -1.613 1 87.06 47 SER B N 1
ATOM 1309 C CA . SER B 1 47 ? 9.75 -5.68 -1.647 1 87.06 47 SER B CA 1
ATOM 1310 C C . SER B 1 47 ? 8.883 -6.867 -2.053 1 87.06 47 SER B C 1
ATOM 1312 O O . SER B 1 47 ? 9.305 -7.707 -2.848 1 87.06 47 SER B O 1
ATOM 1314 N N . ALA B 1 48 ? 7.707 -6.895 -1.488 1 91.5 48 ALA B N 1
ATOM 1315 C CA . ALA B 1 48 ? 6.762 -7.953 -1.833 1 91.5 48 ALA B CA 1
ATOM 1316 C C . ALA B 1 48 ? 6.387 -7.895 -3.311 1 91.5 48 ALA B C 1
ATOM 1318 O O . ALA B 1 48 ? 6.266 -8.93 -3.967 1 91.5 48 ALA B O 1
ATOM 1319 N N . LEU B 1 49 ? 6.223 -6.758 -3.83 1 92.25 49 LEU B N 1
ATOM 1320 C CA . LEU B 1 49 ? 5.898 -6.574 -5.242 1 92.25 49 LEU B CA 1
ATOM 1321 C C . LEU B 1 49 ? 7.027 -7.086 -6.129 1 92.25 49 LEU B C 1
ATOM 1323 O O . LEU B 1 49 ? 6.785 -7.781 -7.113 1 92.25 49 LEU B O 1
ATOM 1327 N N . LEU B 1 50 ? 8.266 -6.77 -5.785 1 90.5 50 LEU B N 1
ATOM 1328 C CA . LEU B 1 50 ? 9.43 -7.195 -6.566 1 90.5 50 LEU B CA 1
ATOM 1329 C C . LEU B 1 50 ? 9.531 -8.719 -6.602 1 90.5 50 LEU B C 1
ATOM 1331 O O . LEU B 1 50 ? 9.797 -9.305 -7.652 1 90.5 50 LEU B O 1
ATOM 1335 N N . ARG B 1 51 ? 9.297 -9.289 -5.484 1 94.25 51 ARG B N 1
ATOM 1336 C CA . ARG B 1 51 ? 9.344 -10.75 -5.41 1 94.25 51 ARG B CA 1
ATOM 1337 C C . ARG B 1 51 ? 8.266 -11.375 -6.289 1 94.25 51 ARG B C 1
ATOM 1339 O O . ARG B 1 51 ? 8.531 -12.312 -7.043 1 94.25 51 ARG B O 1
ATOM 1346 N N . ALA B 1 52 ? 7.059 -10.883 -6.184 1 96.75 52 ALA B N 1
ATOM 1347 C CA . ALA B 1 52 ? 5.961 -11.391 -6.996 1 96.75 52 ALA B CA 1
ATOM 1348 C C . ALA B 1 52 ? 6.238 -11.195 -8.484 1 96.75 52 ALA B C 1
ATOM 1350 O O . ALA B 1 52 ? 5.969 -12.086 -9.289 1 96.75 52 ALA B O 1
ATOM 1351 N N . GLN B 1 53 ? 6.758 -10.094 -8.812 1 91.31 53 GLN B N 1
ATOM 1352 C CA . GLN B 1 53 ? 7.062 -9.789 -10.211 1 91.31 53 GLN B CA 1
ATOM 1353 C C . GLN B 1 53 ? 8.156 -10.703 -10.742 1 91.31 53 GLN B C 1
ATOM 1355 O O . GLN B 1 53 ? 8.117 -11.117 -11.906 1 91.31 53 GLN B O 1
ATOM 1360 N N . GLN B 1 54 ? 9.172 -10.922 -9.914 1 91.5 54 GLN B N 1
ATOM 1361 C CA . GLN B 1 54 ? 10.219 -11.852 -10.312 1 91.5 54 GLN B CA 1
ATOM 1362 C C . GLN B 1 54 ? 9.641 -13.219 -10.656 1 91.5 54 GLN B C 1
ATOM 1364 O O . GLN B 1 54 ? 9.977 -13.797 -11.695 1 91.5 54 GLN B O 1
ATOM 1369 N N . LEU B 1 55 ? 8.742 -13.711 -9.852 1 95.81 55 LEU B N 1
ATOM 1370 C CA . LEU B 1 55 ? 8.109 -15 -10.109 1 95.81 55 LEU B CA 1
ATOM 1371 C C . LEU B 1 55 ? 7.281 -14.945 -11.391 1 95.81 55 LEU B C 1
ATOM 1373 O O . LEU B 1 55 ? 7.285 -15.898 -12.18 1 95.81 55 LEU B O 1
ATOM 1377 N N . CYS B 1 56 ? 6.629 -13.836 -11.586 1 94.94 56 CYS B N 1
ATOM 1378 C CA . CYS B 1 56 ? 5.793 -13.664 -12.766 1 94.94 56 CYS B CA 1
ATOM 1379 C C . CYS B 1 56 ? 6.633 -13.68 -14.039 1 94.94 56 CYS B C 1
ATOM 1381 O O . CYS B 1 56 ? 6.129 -14 -15.117 1 94.94 56 CYS B O 1
ATOM 1383 N N . SER B 1 57 ? 7.809 -13.328 -13.938 1 91.5 57 SER B N 1
ATOM 1384 C CA . SER B 1 57 ? 8.672 -13.227 -15.117 1 91.5 57 SER B CA 1
ATOM 1385 C C . SER B 1 57 ? 9.234 -14.594 -15.492 1 91.5 57 SER B C 1
ATOM 1387 O O . SER B 1 57 ? 9.734 -14.773 -16.609 1 91.5 57 SER B O 1
ATOM 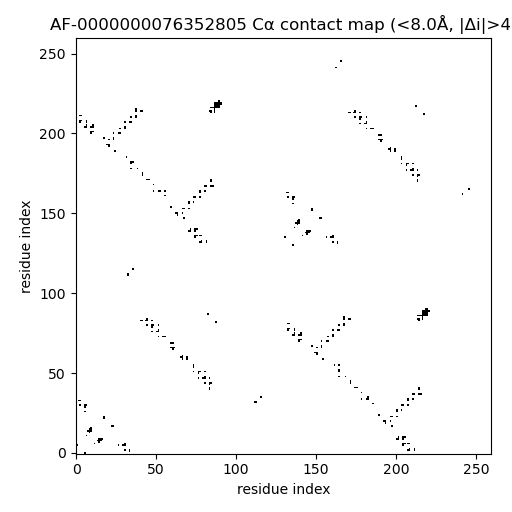1389 N N . GLU B 1 58 ? 9.18 -15.516 -14.617 1 92.75 58 GLU B N 1
ATOM 1390 C CA . GLU B 1 58 ? 9.664 -16.859 -14.891 1 92.75 58 GLU B CA 1
ATOM 1391 C C . GLU B 1 58 ? 8.688 -17.625 -15.773 1 92.75 58 GLU B C 1
ATOM 1393 O O . GLU B 1 58 ? 7.484 -17.375 -15.75 1 92.75 58 GLU B O 1
ATOM 1398 N N . SER B 1 59 ? 9.305 -18.625 -16.5 1 93.62 59 SER B N 1
ATOM 1399 C CA . SER B 1 59 ? 8.453 -19.516 -17.266 1 93.62 59 SER B CA 1
ATOM 1400 C C . SER B 1 59 ? 7.859 -20.609 -16.375 1 93.62 59 SER B C 1
ATOM 1402 O O . SER B 1 59 ? 8.461 -20.984 -15.375 1 93.62 59 SER B O 1
ATOM 1404 N N . ILE B 1 60 ? 6.648 -21.031 -16.734 1 94.94 60 ILE B N 1
ATOM 1405 C CA . ILE B 1 60 ? 6.055 -22.156 -16.031 1 94.94 60 ILE B CA 1
ATOM 1406 C C . ILE B 1 60 ? 6.887 -23.406 -16.266 1 94.94 60 ILE B C 1
ATOM 1408 O O . ILE B 1 60 ? 7.117 -23.797 -17.422 1 94.94 60 ILE B O 1
ATOM 1412 N N . PRO B 1 61 ? 7.359 -24 -15.266 1 94.62 61 PRO B N 1
ATOM 1413 C CA . PRO B 1 61 ? 8.164 -25.219 -15.445 1 94.62 61 PRO B CA 1
ATOM 1414 C C . PRO B 1 61 ? 7.406 -26.312 -16.188 1 94.62 61 PRO B C 1
ATOM 1416 O O . PRO B 1 61 ? 6.18 -26.406 -16.078 1 94.62 61 PRO B O 1
ATOM 1419 N N . GLU B 1 62 ? 8.188 -27.125 -16.844 1 93.06 62 GLU B N 1
ATOM 1420 C CA . GLU B 1 62 ? 7.602 -28.281 -17.516 1 93.06 62 GLU B CA 1
ATOM 1421 C C . GLU B 1 62 ? 7.25 -29.391 -16.516 1 93.06 62 GLU B C 1
ATOM 1423 O O . GLU B 1 62 ? 7.961 -29.578 -15.531 1 93.06 62 GLU B O 1
ATOM 1428 N N . GLY B 1 63 ? 6.191 -30.172 -16.828 1 92.44 63 GLY B N 1
ATOM 1429 C CA . GLY B 1 63 ? 5.727 -31.25 -15.945 1 92.44 63 GLY B CA 1
ATOM 1430 C C . GLY B 1 63 ? 4.684 -30.781 -14.945 1 92.44 63 GLY B C 1
ATOM 1431 O O . GLY B 1 63 ? 4.68 -29.625 -14.539 1 92.44 63 GLY B O 1
ATOM 1432 N N . TYR B 1 64 ? 3.902 -31.625 -14.555 1 91.5 64 TYR B N 1
ATOM 1433 C CA . TYR B 1 64 ? 2.764 -31.281 -13.703 1 91.5 64 TYR B CA 1
ATOM 1434 C C . TYR B 1 64 ? 3.227 -30.859 -12.32 1 91.5 64 TYR B C 1
ATOM 1436 O O . TYR B 1 64 ? 2.842 -29.781 -11.836 1 91.5 64 TYR B O 1
ATOM 1444 N N . MET B 1 65 ? 4.055 -31.656 -11.695 1 91.94 65 MET B N 1
ATOM 1445 C CA . MET B 1 65 ? 4.414 -31.391 -10.305 1 91.94 65 MET B CA 1
ATOM 1446 C C . MET B 1 65 ? 5.223 -30.094 -10.195 1 91.94 65 MET B C 1
ATOM 1448 O O . MET B 1 65 ? 4.91 -29.234 -9.367 1 91.94 65 MET B O 1
ATOM 1452 N N . PRO B 1 66 ? 6.262 -29.891 -11.078 1 94.75 66 PRO B N 1
ATOM 1453 C CA . PRO B 1 66 ? 6.992 -28.625 -11 1 94.75 66 PRO B CA 1
ATOM 1454 C C . PRO B 1 66 ? 6.105 -27.422 -11.281 1 94.75 66 PRO B C 1
ATOM 1456 O O . PRO B 1 66 ? 6.277 -26.359 -10.656 1 94.75 66 PRO B O 1
ATOM 1459 N N . SER B 1 67 ? 5.223 -27.531 -12.156 1 94.75 67 SER B N 1
ATOM 1460 C CA . SER B 1 67 ? 4.336 -26.422 -12.469 1 94.75 67 SER B CA 1
ATOM 1461 C C . SER B 1 67 ? 3.383 -26.141 -11.312 1 94.75 67 SER B C 1
ATOM 1463 O O . SER B 1 67 ? 3.039 -24.984 -11.055 1 94.75 67 SER B O 1
ATOM 1465 N N . ARG B 1 68 ? 2.973 -27.203 -10.703 1 93.38 68 ARG B N 1
ATOM 1466 C CA . ARG B 1 68 ? 2.115 -27.031 -9.531 1 93.38 68 ARG B CA 1
ATOM 1467 C C . ARG B 1 68 ? 2.865 -26.344 -8.398 1 93.38 68 ARG B C 1
ATOM 1469 O O . ARG B 1 68 ? 2.305 -25.484 -7.711 1 93.38 68 ARG B O 1
ATOM 1476 N N . VAL B 1 69 ? 4.043 -26.672 -8.125 1 94.06 69 VAL B N 1
ATOM 1477 C CA . VAL B 1 69 ? 4.859 -26.047 -7.094 1 94.06 69 VAL B CA 1
ATOM 1478 C C . VAL B 1 69 ? 5.043 -24.562 -7.41 1 94.06 69 VAL B C 1
ATOM 1480 O O . VAL B 1 69 ? 4.922 -23.719 -6.52 1 94.06 69 VAL B O 1
ATOM 1483 N N . TYR B 1 70 ? 5.328 -24.328 -8.68 1 96.56 70 TYR B N 1
ATOM 1484 C CA . TYR B 1 70 ? 5.438 -22.953 -9.148 1 96.56 70 TYR B CA 1
ATOM 1485 C C . TYR B 1 70 ? 4.168 -22.172 -8.844 1 96.56 70 TYR B C 1
ATOM 1487 O O . TYR B 1 70 ? 4.23 -21.031 -8.367 1 96.56 70 TYR B O 1
ATOM 1495 N N . LEU B 1 71 ? 3.018 -22.75 -9.086 1 96.19 71 LEU B N 1
ATOM 1496 C CA . LEU B 1 71 ? 1.721 -22.125 -8.852 1 96.19 71 LEU B CA 1
ATOM 1497 C C . LEU B 1 71 ? 1.554 -21.766 -7.375 1 96.19 71 LEU B C 1
ATOM 1499 O O . LEU B 1 71 ? 1.109 -20.672 -7.047 1 96.19 71 LEU B O 1
ATOM 1503 N N . VAL B 1 72 ? 1.938 -22.641 -6.539 1 95.5 72 VAL B N 1
ATOM 1504 C CA . VAL B 1 72 ? 1.8 -22.438 -5.102 1 95.5 72 VAL B CA 1
ATOM 1505 C C . VAL B 1 72 ? 2.711 -21.297 -4.652 1 95.5 72 VAL B C 1
ATOM 1507 O O . VAL B 1 72 ? 2.291 -20.422 -3.895 1 95.5 72 VAL B O 1
ATOM 1510 N N . ARG B 1 73 ? 3.896 -21.234 -5.195 1 96.81 73 ARG B N 1
ATOM 1511 C CA . ARG B 1 73 ? 4.832 -20.172 -4.875 1 96.81 73 ARG B CA 1
ATOM 1512 C C . ARG B 1 73 ? 4.301 -18.812 -5.344 1 96.81 73 ARG B C 1
ATOM 1514 O O . ARG B 1 73 ? 4.406 -17.812 -4.625 1 96.81 73 ARG B O 1
ATOM 1521 N N . LEU B 1 74 ? 3.744 -18.844 -6.496 1 97.31 74 LEU B N 1
ATOM 1522 C CA . LEU B 1 74 ? 3.191 -17.609 -7.039 1 97.31 74 LEU B CA 1
ATOM 1523 C C . LEU B 1 74 ? 1.996 -17.141 -6.215 1 97.31 74 LEU B C 1
ATOM 1525 O O . LEU B 1 74 ? 1.845 -15.945 -5.957 1 97.31 74 LEU B O 1
ATOM 1529 N N . ALA B 1 75 ? 1.214 -18.062 -5.828 1 96.38 75 ALA B N 1
ATOM 1530 C CA . ALA B 1 75 ? 0.058 -17.734 -5 1 96.38 75 ALA B CA 1
ATOM 1531 C C . ALA B 1 75 ? 0.494 -17.156 -3.654 1 96.38 75 ALA B C 1
ATOM 1533 O O . ALA B 1 75 ? -0.091 -16.188 -3.166 1 96.38 75 ALA B O 1
ATOM 1534 N N . GLU B 1 76 ? 1.516 -17.703 -3.059 1 96.44 76 GLU B N 1
ATOM 1535 C CA . GLU B 1 76 ? 2.051 -17.219 -1.794 1 96.44 76 GLU B CA 1
ATOM 1536 C C . GLU B 1 76 ? 2.594 -15.797 -1.941 1 96.44 76 GLU B C 1
ATOM 1538 O O . GLU B 1 76 ? 2.344 -14.938 -1.092 1 96.44 76 GLU B O 1
ATOM 1543 N N . ALA B 1 77 ? 3.312 -15.602 -2.992 1 96.44 77 ALA B N 1
ATOM 1544 C CA . ALA B 1 77 ? 3.852 -14.266 -3.25 1 96.44 77 ALA B CA 1
ATOM 1545 C C . ALA B 1 77 ? 2.732 -13.258 -3.482 1 96.44 77 ALA B C 1
ATOM 1547 O O . ALA B 1 77 ? 2.82 -12.109 -3.039 1 96.44 77 ALA B O 1
ATOM 1548 N N . THR B 1 78 ? 1.729 -13.648 -4.172 1 96.06 78 THR B N 1
ATOM 1549 C CA . THR B 1 78 ? 0.588 -12.781 -4.441 1 96.06 78 THR B CA 1
ATOM 1550 C C . THR B 1 78 ? -0.146 -12.438 -3.146 1 96.06 78 THR B C 1
ATOM 1552 O O . THR B 1 78 ? -0.586 -11.305 -2.955 1 96.06 78 THR B O 1
ATOM 1555 N N . GLN B 1 79 ? -0.247 -13.414 -2.285 1 93.69 79 GLN B N 1
ATOM 1556 C CA . GLN B 1 79 ? -0.879 -13.211 -0.985 1 93.69 79 GLN B CA 1
ATOM 1557 C C . GLN B 1 79 ? -0.12 -12.172 -0.164 1 93.69 79 GLN B C 1
ATOM 1559 O O . GLN B 1 79 ? -0.726 -11.266 0.419 1 93.69 79 GLN B O 1
ATOM 1564 N N . GLU B 1 80 ? 1.154 -12.352 -0.099 1 92.12 80 GLU B N 1
ATOM 1565 C CA . GLU B 1 80 ? 1.984 -11.391 0.619 1 92.12 80 GLU B CA 1
ATOM 1566 C C . GLU B 1 80 ? 1.815 -9.984 0.05 1 92.12 80 GLU B C 1
ATOM 1568 O O . GLU B 1 80 ? 1.67 -9.016 0.802 1 92.12 80 GLU B O 1
ATOM 1573 N N . LEU B 1 81 ? 1.822 -9.938 -1.247 1 92.62 81 LEU B N 1
ATOM 1574 C CA . LEU B 1 81 ? 1.676 -8.648 -1.908 1 92.62 81 LEU B CA 1
ATOM 1575 C C . LEU B 1 81 ? 0.316 -8.031 -1.599 1 92.62 81 LEU B C 1
ATOM 1577 O O . LEU B 1 81 ? 0.226 -6.84 -1.289 1 92.62 81 LEU B O 1
ATOM 1581 N N . ALA B 1 82 ? -0.701 -8.812 -1.684 1 90.94 82 ALA B N 1
ATOM 1582 C CA . ALA B 1 82 ? -2.057 -8.328 -1.428 1 90.94 82 ALA B CA 1
ATOM 1583 C C . ALA B 1 82 ? -2.195 -7.816 0.003 1 90.94 82 ALA B C 1
ATOM 1585 O O . ALA B 1 82 ? -2.908 -6.844 0.252 1 90.94 82 ALA B O 1
ATOM 1586 N N . ALA B 1 83 ? -1.541 -8.438 0.896 1 85.94 83 ALA B N 1
ATOM 1587 C CA . ALA B 1 83 ? -1.595 -8.039 2.301 1 85.94 83 ALA B CA 1
ATOM 1588 C C . ALA B 1 83 ? -1.032 -6.633 2.492 1 85.94 83 ALA B C 1
ATOM 1590 O O . ALA B 1 83 ? -1.45 -5.91 3.4 1 85.94 83 ALA B O 1
ATOM 1591 N N . HIS B 1 84 ? -0.123 -6.32 1.612 1 83.31 84 HIS B N 1
ATOM 1592 C CA . HIS B 1 84 ? 0.507 -5.012 1.749 1 83.31 84 HIS B CA 1
ATOM 1593 C C . HIS B 1 84 ? -0.254 -3.951 0.965 1 83.31 84 HIS B C 1
ATOM 1595 O O . HIS B 1 84 ? -0.243 -2.773 1.333 1 83.31 84 HIS B O 1
ATOM 1601 N N . VAL B 1 85 ? -0.86 -4.398 -0.119 1 81.88 85 VAL B N 1
ATOM 1602 C CA . VAL B 1 85 ? -1.42 -3.416 -1.04 1 81.88 85 VAL B CA 1
ATOM 1603 C C . VAL B 1 85 ? -2.918 -3.262 -0.785 1 81.88 85 VAL B C 1
ATOM 1605 O O . VAL B 1 85 ? -3.465 -2.164 -0.913 1 81.88 85 VAL B O 1
ATOM 1608 N N . GLU B 1 86 ? -3.613 -4.438 -0.624 1 72.62 86 GLU B N 1
ATOM 1609 C CA . GLU B 1 86 ? -5.062 -4.387 -0.45 1 72.62 86 GLU B CA 1
ATOM 1610 C C . GLU B 1 86 ? -5.434 -4.094 1 1 72.62 86 GLU B C 1
ATOM 1612 O O . GLU B 1 86 ? -4.777 -4.574 1.925 1 72.62 86 GLU B O 1
ATOM 1617 N N . PRO B 1 87 ? -6.145 -3.1 1.186 1 55.97 87 PRO B N 1
ATOM 1618 C CA . PRO B 1 87 ? -6.605 -2.779 2.539 1 55.97 87 PRO B CA 1
ATOM 1619 C C . PRO B 1 87 ? -7.25 -3.973 3.24 1 55.97 87 PRO B C 1
ATOM 1621 O O . PRO B 1 87 ? -7.98 -4.742 2.613 1 55.97 87 PRO B O 1
ATOM 1624 N N . GLY B 1 88 ? -6.574 -4.73 4.023 1 47.78 88 GLY B N 1
ATOM 1625 C CA . GLY B 1 88 ? -7.18 -5.816 4.777 1 47.78 88 GLY B CA 1
ATOM 1626 C C . GLY B 1 88 ? -8.625 -5.547 5.156 1 47.78 88 GLY B C 1
ATOM 1627 O O . GLY B 1 88 ? -9.055 -4.395 5.195 1 47.78 88 GLY B O 1
ATOM 1628 N N . GLU B 1 89 ? -9.641 -6.457 4.879 1 40.16 89 GLU B N 1
ATOM 1629 C CA . GLU B 1 89 ? -10.914 -6.48 5.59 1 40.16 89 GLU B CA 1
ATOM 1630 C C . GLU B 1 89 ? -10.734 -6.129 7.062 1 40.16 89 GLU B C 1
ATOM 1632 O O . GLU B 1 89 ? -9.836 -6.652 7.727 1 40.16 89 GLU B O 1
ATOM 1637 N N . CYS B 1 90 ? -11.195 -4.883 7.445 1 33.25 90 CYS B N 1
ATOM 1638 C CA . CYS B 1 90 ? -11.25 -4.34 8.797 1 33.25 90 CYS B CA 1
ATOM 1639 C 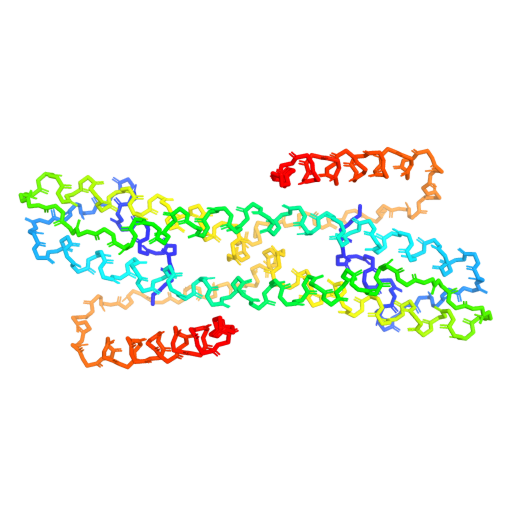C . CYS B 1 90 ? -11.883 -5.336 9.758 1 33.25 90 CYS B C 1
ATOM 1641 O O . CYS B 1 90 ? -13.062 -5.672 9.625 1 33.25 90 CYS B O 1
ATOM 1643 N N . GLY B 1 91 ? -11.344 -6.473 10.195 1 30.3 91 GLY B N 1
ATOM 1644 C CA . GLY B 1 91 ? -11.953 -6.91 11.445 1 30.3 91 GLY B CA 1
ATOM 1645 C C . GLY B 1 91 ? -12.336 -5.758 12.352 1 30.3 91 GLY B C 1
ATOM 1646 O O . GLY B 1 91 ? -11.922 -4.621 12.133 1 30.3 91 GLY B O 1
ATOM 1647 N N . PRO B 1 92 ? -13.352 -6.113 13.328 1 28.88 92 PRO B N 1
ATOM 1648 C CA . PRO B 1 92 ? -13.914 -5.141 14.266 1 28.88 92 PRO B CA 1
ATOM 1649 C C . PRO B 1 92 ? -12.844 -4.25 14.898 1 28.88 92 PRO B C 1
ATOM 1651 O O . PRO B 1 92 ? -11.836 -4.754 15.406 1 28.88 92 PRO B O 1
ATOM 1654 N N . LYS B 1 93 ? -12.609 -3.268 14.32 1 31.44 93 LYS B N 1
ATOM 1655 C CA . LYS B 1 93 ? -11.969 -2.291 15.188 1 31.44 93 LYS B CA 1
ATOM 1656 C C . LYS B 1 93 ? -12.695 -2.178 16.531 1 31.44 93 LYS B C 1
ATOM 1658 O O . LYS B 1 93 ? -13.875 -1.817 16.562 1 31.44 93 LYS B O 1
ATOM 1663 N N . ALA B 1 94 ? -12.469 -3.094 17.453 1 28.38 94 ALA B N 1
ATOM 1664 C CA . ALA B 1 94 ? -12.883 -2.617 18.766 1 28.38 94 ALA B CA 1
ATOM 1665 C C . ALA B 1 94 ? -12.43 -1.18 19 1 28.38 94 ALA B C 1
ATOM 1667 O O . ALA B 1 94 ? -11.227 -0.914 19.109 1 28.38 94 ALA B O 1
ATOM 1668 N N . THR B 1 95 ? -12.867 -0.345 18.203 1 26.36 95 THR B N 1
ATOM 1669 C CA . THR B 1 95 ? -12.656 1.031 18.641 1 26.36 95 THR B CA 1
ATOM 1670 C C . THR B 1 95 ? -13.039 1.199 20.109 1 26.36 95 THR B C 1
ATOM 1672 O O . THR B 1 95 ? -14.219 1.177 20.453 1 26.36 95 THR B O 1
ATOM 1675 N N . ARG B 1 96 ? -12.297 0.529 20.969 1 26.44 96 ARG B N 1
ATOM 1676 C CA . ARG B 1 96 ? -12.5 0.859 22.375 1 26.44 96 ARG B CA 1
ATOM 1677 C C . ARG B 1 96 ? -12.695 2.359 22.562 1 26.44 96 ARG B C 1
ATOM 1679 O O . ARG B 1 96 ? -12.406 3.146 21.656 1 26.44 96 ARG B O 1
ATOM 1686 N N . GLY B 1 97 ? -12.391 2.934 23.906 1 23.5 97 GLY B N 1
ATOM 1687 C CA . GLY B 1 97 ? -12.664 3.91 24.938 1 23.5 97 GLY B CA 1
ATOM 1688 C C . GLY B 1 97 ? -12.141 5.297 24.625 1 23.5 97 GLY B C 1
ATOM 1689 O O . GLY B 1 97 ? -11.297 5.453 23.734 1 23.5 97 GLY B O 1
ATOM 1690 N N . ALA B 1 98 ? -12.797 6.402 25.047 1 28.5 98 ALA B N 1
ATOM 1691 C CA . ALA B 1 98 ? -12.719 7.84 25.312 1 28.5 98 ALA B CA 1
ATOM 1692 C C . ALA B 1 98 ? -11.32 8.242 25.781 1 28.5 98 ALA B C 1
ATOM 1694 O O . ALA B 1 98 ? -11.102 8.484 26.969 1 28.5 98 ALA B O 1
ATOM 1695 N N . ARG B 1 99 ? -10.281 7.363 25.641 1 28.03 99 ARG B N 1
ATOM 1696 C CA . ARG B 1 99 ? -9.203 7.801 26.516 1 28.03 99 ARG B CA 1
ATOM 1697 C C . ARG B 1 99 ? -8.859 9.266 26.281 1 28.03 99 ARG B C 1
ATOM 1699 O O . ARG B 1 99 ? -8.906 9.75 25.141 1 28.03 99 ARG B O 1
ATOM 1706 N N . ARG B 1 100 ? -8.961 10.055 27.344 1 27.27 100 ARG B N 1
ATOM 1707 C CA . ARG B 1 100 ? -8.492 11.383 27.703 1 27.27 100 ARG B CA 1
ATOM 1708 C C . ARG B 1 100 ? -7.156 11.695 27.047 1 27.27 100 ARG B C 1
ATOM 1710 O O . ARG B 1 100 ? -6.238 10.875 27.078 1 27.27 100 ARG B O 1
ATOM 1717 N N . TRP B 1 101 ? -7.207 12.391 26 1 30.3 101 TRP B N 1
ATOM 1718 C CA . TRP B 1 101 ? -6.129 13.078 25.297 1 30.3 101 TRP B CA 1
ATOM 1719 C C . TRP B 1 101 ? -5.023 13.492 26.266 1 30.3 101 TRP B C 1
ATOM 1721 O O . TRP B 1 101 ? -5.184 14.445 27.031 1 30.3 101 TRP B O 1
ATOM 1731 N N . ARG B 1 102 ? -4.625 12.562 27.266 1 29.17 102 ARG B N 1
ATOM 1732 C CA . ARG B 1 102 ? -3.537 13.008 28.141 1 29.17 102 ARG B CA 1
ATOM 1733 C C . ARG B 1 102 ? -2.322 13.43 27.312 1 29.17 102 ARG B C 1
ATOM 1735 O O . ARG B 1 102 ? -2.139 12.961 26.188 1 29.17 102 ARG B O 1
ATOM 1742 N N . ARG B 1 103 ? -1.586 14.43 27.625 1 29.84 103 ARG B N 1
ATOM 1743 C CA . ARG B 1 103 ? -0.401 15.203 27.266 1 29.84 103 ARG B CA 1
ATOM 1744 C C . ARG B 1 103 ? 0.776 14.281 26.953 1 29.84 103 ARG B C 1
ATOM 1746 O O . ARG B 1 103 ? 1.262 13.57 27.828 1 29.84 103 ARG B O 1
ATOM 1753 N N . PRO B 1 104 ? 0.872 13.508 25.812 1 34.84 104 PRO B N 1
ATOM 1754 C CA . PRO B 1 104 ? 1.981 12.562 25.672 1 34.84 104 PRO B CA 1
ATOM 1755 C C . PRO B 1 104 ? 3.346 13.219 25.875 1 34.84 104 PRO B C 1
ATOM 1757 O O . PRO B 1 104 ? 3.549 14.367 25.484 1 34.84 104 PRO B O 1
ATOM 1760 N N . LYS B 1 105 ? 4.016 12.734 26.875 1 32.72 105 LYS B N 1
ATOM 1761 C CA . LYS B 1 105 ? 5.34 13.188 27.281 1 32.72 105 LYS B CA 1
ATOM 1762 C C . LYS B 1 105 ? 6.34 13.078 26.125 1 32.72 105 LYS B C 1
ATOM 1764 O O . LYS B 1 105 ? 6.219 12.195 25.281 1 32.72 105 LYS B O 1
ATOM 1769 N N . VAL B 1 106 ? 7.402 13.945 25.953 1 36.72 106 VAL B N 1
ATOM 1770 C CA . VAL B 1 106 ? 8.508 14.375 25.109 1 36.72 106 VAL B CA 1
ATOM 1771 C C . VAL B 1 106 ? 9.375 13.172 24.734 1 36.72 106 VAL B C 1
ATOM 1773 O O . VAL B 1 106 ? 9.977 13.148 23.656 1 36.72 106 VAL B O 1
ATOM 1776 N N . ASN B 1 107 ? 9.461 12.109 25.547 1 36.25 107 ASN B N 1
ATOM 1777 C CA . ASN B 1 107 ? 10.539 11.133 25.422 1 36.25 107 ASN B CA 1
ATOM 1778 C C . ASN B 1 107 ? 10.258 10.125 24.312 1 36.25 107 ASN B C 1
ATOM 1780 O O . ASN B 1 107 ? 11.188 9.609 23.688 1 36.25 107 ASN B O 1
ATOM 1784 N N . VAL B 1 108 ? 8.984 9.711 24.078 1 35.59 108 VAL B N 1
ATOM 1785 C CA . VAL B 1 108 ? 8.688 8.664 23.109 1 35.59 108 VAL B CA 1
ATOM 1786 C C . VAL B 1 108 ? 8.938 9.188 21.703 1 35.59 108 VAL B C 1
ATOM 1788 O O . VAL B 1 108 ? 9.117 8.398 20.766 1 35.59 108 VAL B O 1
ATOM 1791 N N . LEU B 1 109 ? 8.906 10.422 21.484 1 38.69 109 LEU B N 1
ATOM 1792 C CA . LEU B 1 109 ? 9.25 11.039 20.219 1 38.69 109 LEU B CA 1
ATOM 1793 C C . LEU B 1 109 ? 10.727 10.844 19.891 1 38.69 109 LEU B C 1
ATOM 1795 O O . LEU B 1 109 ? 11.094 10.562 18.75 1 38.69 109 LEU B O 1
ATOM 1799 N N . ARG B 1 110 ? 11.602 10.758 20.891 1 43.94 110 ARG B N 1
ATOM 1800 C CA . ARG B 1 110 ? 13.031 10.562 20.672 1 43.94 110 ARG B CA 1
ATOM 1801 C C . ARG B 1 110 ? 13.312 9.18 20.094 1 43.94 110 ARG B C 1
ATOM 1803 O O . ARG B 1 110 ? 14.141 9.031 19.188 1 43.94 110 ARG B O 1
ATOM 1810 N N . GLY B 1 111 ? 12.656 8.234 20.516 1 42 111 GLY B N 1
ATOM 1811 C CA . GLY B 1 111 ? 12.914 6.895 20.016 1 42 111 GLY B CA 1
ATOM 1812 C C . GLY B 1 111 ? 12.461 6.695 18.594 1 42 111 GLY B C 1
ATOM 1813 O O . GLY B 1 111 ? 13.148 6.047 17.797 1 42 111 GLY B O 1
ATOM 1814 N N . ALA B 1 112 ? 11.352 7.238 18.219 1 43.34 112 ALA B N 1
ATOM 1815 C CA . ALA B 1 112 ? 10.867 7.105 16.859 1 43.34 112 ALA B CA 1
ATOM 1816 C C . ALA B 1 112 ? 11.75 7.895 15.883 1 43.34 112 ALA B C 1
ATOM 1818 O O . ALA B 1 112 ? 12.047 7.422 14.789 1 43.34 112 ALA B O 1
ATOM 1819 N N . VAL B 1 113 ? 12.297 9.016 16.234 1 45.62 113 VAL B N 1
ATOM 1820 C CA . VAL B 1 113 ? 13.281 9.75 15.445 1 45.62 113 VAL B CA 1
ATOM 1821 C C . VAL B 1 113 ? 14.555 8.922 15.312 1 45.62 113 VAL B C 1
ATOM 1823 O O . VAL B 1 113 ? 15.125 8.828 14.227 1 45.62 113 VAL B O 1
ATOM 1826 N N . PHE B 1 114 ? 14.867 8.203 16.328 1 48.12 114 PHE B N 1
ATOM 1827 C CA . PHE B 1 114 ? 16.062 7.379 16.234 1 48.12 114 PHE B CA 1
ATOM 1828 C C . PHE B 1 114 ? 15.844 6.219 15.273 1 48.12 114 PHE B C 1
ATOM 1830 O O . PHE B 1 114 ? 16.719 5.898 14.461 1 48.12 114 PHE B O 1
ATOM 1837 N N . ALA B 1 115 ? 14.672 5.613 15.359 1 49.34 115 ALA B N 1
ATOM 1838 C CA . ALA B 1 115 ? 14.414 4.492 14.461 1 49.34 115 ALA B CA 1
ATOM 1839 C C . ALA B 1 115 ? 14.281 4.961 13.016 1 49.34 115 ALA B C 1
ATOM 1841 O O . ALA B 1 115 ? 14.789 4.316 12.094 1 49.34 115 ALA B O 1
ATOM 1842 N N . LEU B 1 116 ? 13.742 6.156 12.781 1 46.94 116 LEU B N 1
ATOM 1843 C CA . LEU B 1 116 ? 13.688 6.742 11.445 1 46.94 116 LEU B CA 1
ATOM 1844 C C . LEU B 1 116 ? 15.078 7.172 10.977 1 46.94 116 LEU B C 1
ATOM 1846 O O . LEU B 1 116 ? 15.445 6.945 9.828 1 46.94 116 LEU B O 1
ATOM 1850 N N . ALA B 1 117 ? 15.828 7.715 11.922 1 53.47 117 ALA B N 1
ATOM 1851 C CA . ALA B 1 117 ? 17.219 8.031 11.578 1 53.47 117 ALA B CA 1
ATOM 1852 C C . ALA B 1 117 ? 18 6.773 11.211 1 53.47 117 ALA B C 1
ATOM 1854 O O . ALA B 1 117 ? 18.734 6.758 10.227 1 53.47 117 ALA B O 1
ATOM 1855 N N . LEU B 1 118 ? 17.656 5.691 11.922 1 52.06 118 LEU B N 1
ATOM 1856 C CA . LEU B 1 118 ? 18.359 4.453 11.617 1 52.06 118 LEU B CA 1
ATOM 1857 C C . LEU B 1 118 ? 17.891 3.875 10.281 1 52.06 118 LEU B C 1
ATOM 1859 O O . LEU B 1 118 ? 18.719 3.393 9.492 1 52.06 118 LEU B O 1
ATOM 1863 N N . ALA B 1 119 ? 16.703 4.004 9.992 1 50.25 119 ALA B N 1
ATOM 1864 C CA . ALA B 1 119 ? 16.219 3.498 8.711 1 50.25 119 ALA B CA 1
ATOM 1865 C C . ALA B 1 119 ? 16.719 4.352 7.555 1 50.25 119 ALA B C 1
ATOM 1867 O O . ALA B 1 119 ? 17.125 3.82 6.516 1 50.25 119 ALA B O 1
ATOM 1868 N N . CYS B 1 120 ? 16.781 5.66 7.805 1 48.19 120 CYS B N 1
ATOM 1869 C CA . CYS B 1 120 ? 17.375 6.52 6.785 1 48.19 120 CYS B CA 1
ATOM 1870 C C . CYS B 1 120 ? 18.844 6.207 6.594 1 48.19 120 CYS B C 1
ATOM 1872 O O . CYS B 1 120 ? 19.344 6.191 5.465 1 48.19 120 CYS B O 1
ATOM 1874 N N . LEU B 1 121 ? 19.5 5.926 7.73 1 47.75 121 LEU B N 1
ATOM 1875 C CA . LEU B 1 121 ? 20.922 5.566 7.648 1 47.75 121 LEU B CA 1
ATOM 1876 C C . LEU B 1 121 ? 21.109 4.258 6.891 1 47.75 121 LEU B C 1
ATOM 1878 O O . LEU B 1 121 ? 22.016 4.141 6.062 1 47.75 121 LEU B O 1
ATOM 1882 N N . VAL B 1 122 ? 20.25 3.35 7.074 1 49.28 122 VAL B N 1
ATOM 1883 C CA . VAL B 1 122 ? 20.359 2.076 6.371 1 49.28 122 VAL B CA 1
ATOM 1884 C C . VAL B 1 122 ? 20.047 2.271 4.891 1 49.28 122 VAL B C 1
ATOM 1886 O O . VAL B 1 122 ? 20.75 1.734 4.027 1 49.28 122 VAL B O 1
ATOM 1889 N N . LEU B 1 123 ? 19.094 3.074 4.57 1 47.41 123 LEU B N 1
ATOM 1890 C CA . LEU B 1 123 ? 18.812 3.363 3.17 1 47.41 123 LEU B CA 1
ATOM 1891 C C . LEU B 1 123 ? 19.938 4.176 2.541 1 47.41 123 LEU B C 1
ATOM 1893 O O . LEU B 1 123 ? 20.328 3.924 1.399 1 47.41 123 LEU B O 1
ATOM 1897 N N . ALA B 1 124 ? 20.422 5.117 3.34 1 48.59 124 ALA B N 1
ATOM 1898 C CA . ALA B 1 124 ? 21.562 5.863 2.838 1 48.59 124 ALA B CA 1
ATOM 1899 C C . ALA B 1 124 ? 22.781 4.949 2.645 1 48.59 124 ALA B C 1
ATOM 1901 O O . ALA B 1 124 ? 23.562 5.129 1.708 1 48.59 124 ALA B O 1
ATOM 1902 N N . ALA B 1 125 ? 22.891 4.074 3.545 1 47.19 125 ALA B N 1
ATOM 1903 C CA . ALA B 1 125 ? 24.031 3.156 3.426 1 47.19 125 ALA B CA 1
ATOM 1904 C C . ALA B 1 125 ? 23.828 2.189 2.26 1 47.19 125 ALA B C 1
ATOM 1906 O O . ALA B 1 125 ? 24.797 1.594 1.771 1 47.19 125 ALA B O 1
ATOM 1907 N N . SER B 1 126 ? 22.688 1.928 1.878 1 39.16 126 SER B N 1
ATOM 1908 C CA . SER B 1 126 ? 22.469 1.034 0.744 1 39.16 126 SER B CA 1
ATOM 1909 C C . SER B 1 126 ? 22.594 1.781 -0.58 1 39.16 126 SER B C 1
ATOM 1911 O O . SER B 1 126 ? 22.406 1.2 -1.648 1 39.16 126 SER B O 1
ATOM 1913 N N . VAL B 1 127 ? 22.5 2.994 -0.599 1 44.22 127 VAL B N 1
ATOM 1914 C CA . VAL B 1 127 ? 22.844 3.676 -1.841 1 44.22 127 VAL B CA 1
ATOM 1915 C C . VAL B 1 127 ? 24.344 3.547 -2.096 1 44.22 127 VAL B C 1
ATOM 1917 O O . VAL B 1 127 ? 25.156 3.91 -1.244 1 44.22 127 VAL B O 1
ATOM 1920 N N . PRO B 1 128 ? 24.719 2.682 -3.07 1 40.44 128 PRO B N 1
ATOM 1921 C CA . PRO B 1 128 ? 26.156 2.582 -3.377 1 40.44 128 PRO B CA 1
ATOM 1922 C C . PRO B 1 128 ? 26.812 3.947 -3.545 1 40.44 128 PRO B C 1
ATOM 1924 O O . PRO B 1 128 ? 26.156 4.91 -3.953 1 40.44 128 PRO B O 1
ATOM 1927 N N . ARG B 1 129 ? 27.734 4.324 -2.594 1 43.75 129 ARG B N 1
ATOM 1928 C CA . ARG B 1 129 ? 28.672 5.383 -2.912 1 43.75 129 ARG B CA 1
ATOM 1929 C C . ARG B 1 129 ? 29.156 5.266 -4.355 1 43.75 129 ARG B C 1
ATOM 1931 O O . ARG B 1 129 ? 29.438 4.164 -4.836 1 43.75 129 ARG B O 1
ATOM 1938 N N . PRO B 1 130 ? 28.891 6.391 -5.211 1 38.34 130 PRO B N 1
ATOM 1939 C CA . PRO B 1 130 ? 29.703 6.227 -6.41 1 38.34 130 PRO B CA 1
ATOM 1940 C C . PRO B 1 130 ? 31.109 5.723 -6.098 1 38.34 130 PRO B C 1
ATOM 1942 O O . PRO B 1 130 ? 31.625 5.934 -4.992 1 38.34 130 PRO B O 1
#

pLDDT: mean 72.62, std 24.86, range [23.5, 97.31]

Sequence (260 aa):
MAASETVTLVLGEDSLLPESPADVEDLVRLLRGHVAQLGARSVQGTSALLRAQQLCSESIPEGYMPSRVYLVRLAEATQELAAHVEPGECGPKATRGARRWRRPKVNVLRGAVFALALACLVLAASVPRPMAASETVTLVLGEDSLLPESPADVEDLVRLLRGHVAQLGARSVQGTSALLRAQQLCSESIPEGYMPSRVYLVRLAEATQELAAHVEPGECGPKATRGARRWRRPKVNVLRGAVFALALACLVLAASVPRP

Secondary structure (DSSP, 8-state):
--HHHHHHHHHSTT----SSHHHHHHHHHHHHHHHHHHHHHHHHHHHHHHHHHHHHHSPPPSSHHHHHHHHHHHHHHHHHHHHHHS-------------------THHHHHHHHHHHHHHHHHHHHS---/--HHHHHHHHHSTT----SSHHHHHHHHHHHHHHHHHHHHHHHHHHHHHHHHHHHHHSPPPSSHHHHHHHHHHHHHHHHHHHHHHS-------------------THHHHHHHHHHHHHHHHHHHTS---

InterPro domains:
  IPR046300 Domain of unknown function DUF6415 [PF19979] (2-87)

Foldseek 3Di:
DALVVLVCCDPNPPNPPDPDPVSVVVSVLVNVLNVLVLVVLVVQLVVLVVLLVVLVVDDQDPDDVSNVVSVVSNVVSVVSNCPSVPDPDPDPPPVDDPPDPPDPDPVVSVVSVVVSVVVVVVVVVPPDDD/DALVVLVCCDPNPPNPHDPDPVSVVVSVLVNVLNVLVLVVLVVQLVVLVVVLVVLVVDDQDPDDVSNVVSVVVNVVSVVSNCVSVPDPDDDPPCPDDPPDPPDPDPVVSVVSVVVSVVVVVVVVVPPDDD

Organism: Streptomyces venezuelae (NCBI:txid54571)

Nearest PDB structures (foldseek):
  1lvf-assembly2_B  TM=2.721E-01  e=9.280E+00  Rattus norvegicus

Radius of gyration: 22.4 Å; Cα contacts (8 Å, |Δi|>4): 214; chains: 2; bounding box: 53×65×53 Å